Protein AF-A0A951GYQ5-F1 (afdb_monomer_lite)

Foldseek 3Di:
DDDDPDDPPPPPDPPDPDVVVVCVVPPQVVLVVWQWKDFPPDDIDTDPDDFDFAAEEEEEDDDDPVLQVQQVVLQVLAPDHHPYYFDDDPLVSLVPDPGQKYKYAYRNKHFDNCQSRSVRSNCVVQVLAQKEAEWAFAQDPVRDTDRTDQADWQDLVPLLWWPPRDRIIIGRSVQLSVQVVVAPPDQVSSSSSQDSRCDNRNRNYMYGRHHGMYHGPPDDDGDTDDQVSSVVRCCVRANPWHWDDDPNTIDIRHDDPDQDQEEAEDEDDDDVVVVVVVVCCVVVVDPRPNYHYHYD

Radius of gyration: 24.12 Å; chains: 1; bounding box: 66×68×60 Å

Structure (mmCIF, N/CA/C/O backbone):
data_AF-A0A951GYQ5-F1
#
_entry.id   AF-A0A951GYQ5-F1
#
loop_
_atom_site.group_PDB
_atom_site.id
_atom_site.type_symbol
_atom_site.label_atom_id
_atom_site.label_alt_id
_atom_site.label_comp_id
_atom_site.label_asym_id
_atom_site.label_entity_id
_atom_site.label_seq_id
_atom_site.pdbx_PDB_ins_code
_atom_site.Cartn_x
_atom_site.Cartn_y
_atom_site.Cartn_z
_atom_site.occupancy
_atom_site.B_iso_or_equiv
_atom_site.auth_seq_id
_atom_site.auth_comp_id
_atom_site.auth_asym_id
_atom_site.auth_atom_id
_atom_site.pdbx_PDB_model_num
ATOM 1 N N . MET A 1 1 ? -43.186 -50.748 -27.816 1.00 41.16 1 MET A N 1
ATOM 2 C CA . MET A 1 1 ? -41.970 -50.295 -28.537 1.00 41.16 1 MET A CA 1
ATOM 3 C C . MET A 1 1 ? -42.104 -48.812 -28.860 1.00 41.16 1 MET A C 1
ATOM 5 O O . MET A 1 1 ? -43.228 -48.343 -28.905 1.00 41.16 1 MET A O 1
ATOM 9 N N . ALA A 1 2 ? -40.971 -48.135 -29.090 1.00 33.78 2 ALA A N 1
ATOM 10 C CA . ALA A 1 2 ? -40.765 -46.697 -29.341 1.00 33.78 2 ALA A CA 1
ATOM 11 C C . ALA A 1 2 ? -40.603 -45.799 -28.090 1.00 33.78 2 ALA A C 1
ATOM 13 O O . ALA A 1 2 ? -41.532 -45.151 -27.621 1.00 33.78 2 ALA A O 1
ATOM 14 N N . ARG A 1 3 ? -39.363 -45.737 -27.573 1.00 32.59 3 ARG A N 1
ATOM 15 C CA . ARG A 1 3 ? -38.875 -44.634 -26.728 1.00 32.59 3 ARG A CA 1
ATOM 16 C C . ARG A 1 3 ? -38.429 -43.493 -27.649 1.00 32.59 3 ARG A C 1
ATOM 18 O O . ARG A 1 3 ? -37.479 -43.673 -28.408 1.00 32.59 3 ARG A O 1
ATOM 25 N N . LEU A 1 4 ? -39.076 -42.334 -27.564 1.00 34.12 4 LEU A N 1
ATOM 26 C CA . LEU A 1 4 ? -38.613 -41.101 -28.203 1.00 34.12 4 LEU A CA 1
ATOM 27 C C . LEU A 1 4 ? -37.437 -40.533 -27.395 1.00 34.12 4 LEU A C 1
ATOM 29 O O . LEU A 1 4 ? -37.600 -40.087 -26.260 1.00 34.12 4 LEU A O 1
ATOM 33 N N . ARG A 1 5 ? -36.232 -40.586 -27.973 1.00 38.34 5 ARG A N 1
ATOM 34 C CA . ARG A 1 5 ? -35.054 -39.856 -27.489 1.00 38.34 5 ARG A CA 1
ATOM 35 C C . ARG A 1 5 ? -35.219 -38.384 -27.870 1.00 38.34 5 ARG A C 1
ATOM 37 O O . ARG A 1 5 ? -34.931 -38.007 -29.000 1.00 38.34 5 ARG A O 1
ATOM 44 N N . GLY A 1 6 ? -35.684 -37.564 -26.933 1.00 34.47 6 GLY A N 1
ATOM 45 C CA . GLY A 1 6 ? -35.602 -36.109 -27.044 1.00 34.47 6 GLY A CA 1
ATOM 46 C C . GLY A 1 6 ? -34.158 -35.664 -26.832 1.00 34.47 6 GLY A C 1
ATOM 47 O O . GLY A 1 6 ? -33.688 -35.604 -25.699 1.00 34.47 6 GLY A O 1
ATOM 48 N N . GLY A 1 7 ? -33.442 -35.402 -27.925 1.00 36.75 7 GLY A N 1
ATOM 49 C CA . GLY A 1 7 ? -32.149 -34.732 -27.892 1.00 36.75 7 GLY A CA 1
ATOM 50 C C . GLY A 1 7 ? -32.335 -33.298 -27.412 1.00 36.75 7 GLY A C 1
ATOM 51 O O . GLY A 1 7 ? -32.839 -32.454 -28.147 1.00 36.75 7 GLY A O 1
ATOM 52 N N . ALA A 1 8 ? -31.934 -33.018 -26.174 1.00 40.00 8 ALA A N 1
ATOM 53 C CA . ALA A 1 8 ? -31.765 -31.653 -25.711 1.00 40.00 8 ALA A CA 1
ATOM 54 C C . ALA A 1 8 ? -30.515 -31.079 -26.391 1.00 40.00 8 ALA A C 1
ATOM 56 O O . ALA A 1 8 ? -29.398 -31.215 -25.892 1.00 40.00 8 ALA A O 1
ATOM 57 N N . HIS A 1 9 ? -30.705 -30.449 -27.551 1.00 40.00 9 HIS A N 1
ATOM 58 C CA . HIS A 1 9 ? -29.761 -29.463 -28.053 1.00 40.00 9 HIS A CA 1
ATOM 59 C C . HIS A 1 9 ? -29.667 -28.356 -26.998 1.00 40.00 9 HIS A C 1
ATOM 61 O O . HIS A 1 9 ? -30.514 -27.467 -26.934 1.00 40.00 9 HIS A O 1
ATOM 67 N N . ARG A 1 10 ? -28.645 -28.423 -26.135 1.00 42.16 10 ARG A N 1
ATOM 68 C CA . ARG A 1 10 ? -28.164 -27.239 -25.423 1.00 42.16 10 ARG A CA 1
ATOM 69 C C . ARG A 1 10 ? -27.687 -26.279 -26.502 1.00 42.16 10 ARG A C 1
ATOM 71 O O . ARG A 1 10 ? -26.584 -26.431 -27.017 1.00 42.16 10 ARG A O 1
ATOM 78 N N . ALA A 1 11 ? -28.551 -25.341 -26.874 1.00 43.03 11 ALA A N 1
ATOM 79 C CA . ALA A 1 11 ? -28.129 -24.138 -27.556 1.00 43.03 11 ALA A CA 1
ATOM 80 C C . ALA A 1 11 ? -26.991 -23.543 -26.720 1.00 43.03 11 ALA A C 1
ATOM 82 O O . ALA A 1 11 ? -27.171 -23.253 -25.536 1.00 43.03 11 ALA A O 1
ATOM 83 N N . SER A 1 12 ? -25.803 -23.472 -27.314 1.00 46.03 12 SER A N 1
ATOM 84 C CA . SER A 1 12 ? -24.660 -22.754 -26.773 1.00 46.03 12 SER A CA 1
ATOM 85 C C . SER A 1 12 ? -25.125 -21.341 -26.442 1.00 46.03 12 SER A C 1
ATOM 87 O O . SER A 1 12 ? -25.430 -20.561 -27.347 1.00 46.03 12 SER A O 1
ATOM 89 N N . GLN A 1 13 ? -25.245 -21.032 -25.148 1.00 49.75 13 GLN A N 1
ATOM 90 C CA . GLN A 1 13 ? -25.328 -19.645 -24.713 1.00 49.75 13 GLN A CA 1
ATOM 91 C C . GLN A 1 13 ? -24.111 -18.927 -25.309 1.00 49.75 13 GLN A C 1
ATOM 93 O O . GLN A 1 13 ? -23.016 -19.487 -25.232 1.00 49.75 13 GLN A O 1
ATOM 98 N N . PRO A 1 14 ? -24.276 -17.753 -25.942 1.00 50.53 14 PRO A N 1
ATOM 99 C CA . PRO A 1 14 ? -23.130 -16.977 -26.393 1.00 50.53 14 PRO A CA 1
ATOM 100 C C . PRO A 1 14 ? -22.205 -16.764 -25.194 1.00 50.53 14 PRO A C 1
ATOM 102 O O . PRO A 1 14 ? -22.696 -16.405 -24.120 1.00 50.53 14 PRO A O 1
ATOM 105 N N . ASP A 1 15 ? -20.912 -17.056 -25.375 1.00 57.88 15 ASP A N 1
ATOM 106 C CA . ASP A 1 15 ? -19.892 -16.985 -24.328 1.00 57.88 15 ASP A CA 1
ATOM 107 C C . ASP A 1 15 ? -20.071 -15.694 -23.531 1.00 57.88 15 ASP A C 1
ATOM 109 O O . ASP A 1 15 ? -19.924 -14.586 -24.057 1.00 57.88 15 ASP A O 1
ATOM 113 N N . ALA A 1 16 ? -20.470 -15.832 -22.266 1.00 66.06 16 ALA A N 1
ATOM 114 C CA . ALA A 1 16 ? -20.612 -14.691 -21.385 1.00 66.06 16 ALA A CA 1
ATOM 115 C C . ALA A 1 16 ? -19.240 -14.016 -21.301 1.00 66.06 16 ALA A C 1
ATOM 117 O O . ALA A 1 16 ? -18.273 -14.632 -20.853 1.00 66.06 16 ALA A O 1
ATOM 118 N N . VAL A 1 17 ? -19.152 -12.772 -21.782 1.00 76.56 17 VAL A N 1
ATOM 119 C CA . VAL A 1 17 ? -17.904 -12.008 -21.760 1.00 76.56 17 VAL A CA 1
ATOM 120 C C . VAL A 1 17 ? -17.405 -11.965 -20.320 1.00 76.56 17 VAL A C 1
ATOM 122 O O . VAL A 1 17 ? -18.120 -11.513 -19.425 1.00 76.56 17 VAL A O 1
ATOM 125 N N . ASP A 1 18 ? -16.184 -12.452 -20.114 1.00 86.19 18 ASP A N 1
ATOM 126 C CA . ASP A 1 18 ? -15.532 -12.483 -18.812 1.00 86.19 18 ASP A CA 1
ATOM 127 C C . ASP A 1 18 ? -15.550 -11.074 -18.172 1.00 86.19 18 ASP A C 1
ATOM 129 O O . ASP A 1 18 ? -15.027 -10.124 -18.769 1.00 86.19 18 ASP A O 1
ATOM 133 N N . PRO A 1 19 ? -16.147 -10.900 -16.973 1.00 88.44 19 PRO A N 1
ATOM 134 C CA . PRO A 1 19 ? -16.238 -9.600 -16.308 1.00 88.44 19 PRO A CA 1
ATOM 135 C C . PRO A 1 19 ? -14.882 -8.920 -16.119 1.00 88.44 19 PRO A C 1
ATOM 137 O O . PRO A 1 19 ? -14.795 -7.690 -16.145 1.00 88.44 19 PRO A O 1
ATOM 140 N N . TRP A 1 20 ? -13.819 -9.708 -15.950 1.00 92.12 20 TRP A N 1
ATOM 141 C CA . TRP A 1 20 ? -12.470 -9.185 -15.801 1.00 92.12 20 TRP A CA 1
ATOM 142 C C . TRP A 1 20 ? -11.960 -8.548 -17.100 1.00 92.12 20 TRP A C 1
ATOM 144 O O . TRP A 1 20 ? -11.500 -7.406 -17.097 1.00 92.12 20 TRP A O 1
ATOM 154 N N . SER A 1 21 ? -12.167 -9.211 -18.233 1.00 90.50 21 SER A N 1
ATOM 155 C CA . SER A 1 21 ? -11.902 -8.653 -19.562 1.00 90.50 21 SER A CA 1
ATOM 156 C C . SER A 1 21 ? -12.704 -7.368 -19.836 1.00 90.50 21 SER A C 1
ATOM 158 O O . SER A 1 21 ? -12.180 -6.424 -20.430 1.00 90.50 21 SER A O 1
ATOM 160 N N . VAL A 1 22 ? -13.953 -7.277 -19.353 1.00 91.94 22 VAL A N 1
ATOM 161 C CA . VAL A 1 22 ? -14.751 -6.036 -19.432 1.00 91.94 22 VAL A CA 1
ATOM 162 C C . VAL A 1 22 ? -14.129 -4.913 -18.597 1.00 91.94 22 VAL A C 1
ATOM 164 O O . VAL A 1 22 ? -14.032 -3.784 -19.085 1.00 91.94 22 VAL A O 1
ATOM 167 N N . TYR A 1 23 ? -13.692 -5.207 -17.367 1.00 93.25 23 TYR A N 1
ATOM 168 C CA . TYR A 1 23 ? -13.014 -4.234 -16.506 1.00 93.25 23 TYR A CA 1
ATOM 169 C C . TYR A 1 23 ? -11.753 -3.683 -17.182 1.00 93.25 23 TYR A C 1
ATOM 171 O O . TYR A 1 23 ? -11.597 -2.464 -17.273 1.00 93.25 23 TYR A O 1
ATOM 179 N N . LEU A 1 24 ? -10.899 -4.565 -17.709 1.00 93.00 24 LEU A N 1
ATOM 180 C CA . LEU A 1 24 ? -9.662 -4.186 -18.398 1.00 93.00 24 LEU A CA 1
ATOM 181 C C . LEU A 1 24 ? -9.929 -3.288 -19.612 1.00 93.00 24 LEU A C 1
ATOM 183 O O . LEU A 1 24 ? -9.227 -2.307 -19.830 1.00 93.00 24 LEU A O 1
ATOM 187 N N . ALA A 1 25 ? -10.966 -3.594 -20.396 1.00 93.00 25 ALA A N 1
ATOM 188 C CA . ALA A 1 25 ? -11.264 -2.849 -21.615 1.00 93.00 25 ALA A CA 1
ATOM 189 C C . ALA A 1 25 ? -11.973 -1.507 -21.362 1.00 93.00 25 ALA A C 1
ATOM 191 O O . ALA A 1 25 ? -11.781 -0.561 -22.124 1.00 93.00 25 ALA A O 1
ATOM 192 N N . ARG A 1 26 ? -12.835 -1.418 -20.339 1.00 93.06 26 ARG A N 1
ATOM 193 C CA . ARG A 1 26 ? -13.738 -0.264 -20.149 1.00 93.06 26 ARG A CA 1
ATOM 194 C C . ARG A 1 26 ? -13.462 0.542 -18.890 1.00 93.06 26 ARG A C 1
ATOM 196 O O . ARG A 1 26 ? -13.592 1.763 -18.909 1.00 93.06 26 ARG A O 1
ATOM 203 N N . THR A 1 27 ? -13.133 -0.123 -17.790 1.00 93.44 27 THR A N 1
ATOM 204 C CA . THR A 1 27 ? -13.048 0.510 -16.471 1.00 93.44 27 THR A CA 1
ATOM 205 C C . THR A 1 27 ? -11.638 0.991 -16.174 1.00 93.44 27 THR A C 1
ATOM 207 O O . THR A 1 27 ? -11.460 2.143 -15.785 1.00 93.44 27 THR A O 1
ATOM 210 N N . GLU A 1 28 ? -10.632 0.145 -16.388 1.00 94.12 28 GLU A N 1
ATOM 211 C CA . GLU A 1 28 ? -9.242 0.475 -16.073 1.00 94.12 28 GLU A CA 1
ATOM 212 C C . GLU A 1 28 ? -8.732 1.719 -16.825 1.00 94.12 28 GLU A C 1
ATOM 214 O O . GLU A 1 28 ? -8.211 2.614 -16.153 1.00 94.12 28 GLU A O 1
ATOM 219 N N . PRO A 1 29 ? -8.950 1.888 -18.149 1.00 93.06 29 PRO A N 1
ATOM 220 C CA . PRO A 1 29 ? -8.495 3.086 -18.857 1.00 93.06 29 PRO A CA 1
ATOM 221 C C . PRO A 1 29 ? -9.148 4.368 -18.323 1.00 93.06 29 PRO A C 1
ATOM 223 O O . PRO A 1 29 ? -8.486 5.393 -18.169 1.00 93.06 29 PRO A O 1
ATOM 226 N N . ALA A 1 30 ? -10.440 4.309 -17.978 1.00 92.19 30 ALA A N 1
ATOM 227 C CA . ALA A 1 30 ? -11.174 5.446 -17.425 1.00 92.19 30 ALA A CA 1
ATOM 228 C C . ALA A 1 30 ? -10.702 5.808 -16.005 1.00 92.19 30 ALA A C 1
ATOM 230 O O . ALA A 1 30 ? -10.582 6.988 -15.659 1.00 92.19 30 ALA A O 1
ATOM 231 N N . LEU A 1 31 ? -10.396 4.806 -15.173 1.00 91.19 31 LEU A N 1
ATOM 232 C CA . LEU A 1 31 ? -9.798 5.024 -13.855 1.00 91.19 31 LEU A CA 1
ATOM 233 C C . LEU A 1 31 ? -8.405 5.641 -13.983 1.00 91.19 31 LEU A C 1
ATOM 235 O O . LEU A 1 31 ? -8.120 6.635 -13.308 1.00 91.19 31 LEU A O 1
ATOM 239 N N . ALA A 1 32 ? -7.592 5.095 -14.889 1.00 91.38 32 ALA A N 1
ATOM 240 C CA . ALA A 1 32 ? -6.224 5.508 -15.154 1.00 91.38 32 ALA A CA 1
ATOM 241 C C . ALA A 1 32 ? -6.112 6.852 -15.883 1.00 91.38 32 ALA A C 1
ATOM 243 O O . ALA A 1 32 ? -4.999 7.352 -15.997 1.00 91.38 32 ALA A O 1
ATOM 244 N N . ALA A 1 33 ? -7.211 7.460 -16.346 1.00 91.81 33 ALA A N 1
ATOM 245 C CA . ALA A 1 33 ? -7.198 8.762 -17.020 1.00 91.81 33 ALA A CA 1
ATOM 246 C C . ALA A 1 33 ? -6.769 9.920 -16.099 1.00 91.81 33 ALA A C 1
ATOM 248 O O . ALA A 1 33 ? -6.193 10.901 -16.565 1.00 91.81 33 ALA A O 1
ATOM 249 N N . HIS A 1 34 ? -7.000 9.794 -14.789 1.00 93.44 34 HIS A N 1
ATOM 250 C CA . HIS A 1 34 ? -6.703 10.835 -13.805 1.00 93.44 34 HIS A CA 1
ATOM 251 C C . HIS A 1 34 ? -5.807 10.290 -12.695 1.00 93.44 34 HIS A C 1
ATOM 253 O O . HIS A 1 34 ? -5.954 9.141 -12.276 1.00 93.44 34 HIS A O 1
ATOM 259 N N . ALA A 1 35 ? -4.900 11.126 -12.184 1.00 95.06 35 ALA A N 1
ATOM 260 C CA . ALA A 1 35 ? -4.140 10.794 -10.985 1.00 95.06 35 ALA A CA 1
ATOM 261 C C . ALA A 1 35 ? -5.083 10.746 -9.774 1.00 95.06 35 ALA A C 1
ATOM 263 O O . ALA A 1 35 ? -5.945 11.616 -9.619 1.00 95.06 35 ALA A O 1
ATOM 264 N N . ARG A 1 36 ? -4.926 9.728 -8.925 1.00 95.19 36 ARG A N 1
ATOM 265 C CA . ARG A 1 36 ? -5.792 9.492 -7.766 1.00 95.19 36 ARG A CA 1
ATOM 266 C C . ARG A 1 36 ? -4.967 9.103 -6.555 1.00 95.19 36 ARG A C 1
ATOM 268 O O . ARG A 1 36 ? -4.034 8.314 -6.686 1.00 95.19 36 ARG A O 1
ATOM 275 N N . VAL A 1 37 ? -5.333 9.622 -5.387 1.00 97.00 37 VAL A N 1
ATOM 276 C CA . VAL A 1 37 ? -4.689 9.269 -4.118 1.00 97.00 37 VAL A CA 1
ATOM 277 C C . VAL A 1 37 ? -5.720 9.152 -3.008 1.00 97.00 37 VAL A C 1
ATOM 279 O O . VAL A 1 37 ? -6.530 10.053 -2.794 1.00 97.00 37 VAL A O 1
ATOM 282 N N . HIS A 1 38 ? -5.658 8.046 -2.274 1.00 96.88 38 HIS A N 1
ATOM 283 C CA . HIS A 1 38 ? -6.437 7.793 -1.068 1.00 96.88 38 HIS A CA 1
ATOM 284 C C . HIS A 1 38 ? -5.551 7.933 0.174 1.00 96.88 38 HIS A C 1
ATOM 286 O O . HIS A 1 38 ? -4.401 7.486 0.192 1.00 96.88 38 HIS A O 1
ATOM 292 N N . ARG A 1 39 ? -6.108 8.542 1.225 1.00 96.25 39 ARG A N 1
ATOM 293 C CA . ARG A 1 39 ? -5.493 8.720 2.548 1.00 96.25 39 ARG A CA 1
ATOM 294 C C . ARG A 1 39 ? -6.507 8.330 3.621 1.00 96.25 39 ARG A C 1
ATOM 296 O O . ARG A 1 39 ? -7.708 8.497 3.410 1.00 96.25 39 ARG A O 1
ATOM 303 N N . PHE A 1 40 ? -6.035 7.818 4.757 1.00 94.19 40 PHE A N 1
ATOM 304 C CA . PHE A 1 40 ? -6.924 7.408 5.846 1.00 94.19 40 PHE A CA 1
ATOM 305 C C . PHE A 1 40 ? -7.745 8.601 6.343 1.00 94.19 40 PHE A C 1
ATOM 307 O O . PHE A 1 40 ? -7.190 9.678 6.559 1.00 94.19 40 PHE A O 1
ATOM 314 N N . ALA A 1 41 ? -9.055 8.399 6.506 1.00 92.00 41 ALA A N 1
ATOM 315 C CA . ALA A 1 41 ? -9.999 9.405 6.997 1.00 92.00 41 ALA A CA 1
ATOM 316 C C . ALA A 1 41 ? -9.952 10.753 6.241 1.00 92.00 41 ALA A C 1
ATOM 318 O O . ALA A 1 41 ? -10.196 11.812 6.820 1.00 92.00 41 ALA A O 1
ATOM 319 N N . ARG A 1 42 ? -9.631 10.735 4.940 1.00 93.94 42 ARG A N 1
ATOM 320 C CA . ARG A 1 42 ? -9.639 11.924 4.076 1.00 93.94 42 ARG A CA 1
ATOM 321 C C . ARG A 1 42 ? -10.406 11.658 2.790 1.00 93.94 42 ARG A C 1
ATOM 323 O O . ARG A 1 42 ? -10.460 10.528 2.309 1.00 93.94 42 ARG A O 1
ATOM 330 N N . VAL A 1 43 ? -10.966 12.721 2.218 1.00 94.44 43 VAL A N 1
ATOM 331 C CA . VAL A 1 43 ? -11.628 12.665 0.911 1.00 94.44 43 VAL A CA 1
ATOM 332 C C . VAL A 1 43 ? -10.606 12.238 -0.155 1.00 94.44 43 VAL A C 1
ATOM 334 O O . VAL A 1 43 ? -9.515 12.816 -0.198 1.00 94.44 43 VAL A O 1
ATOM 337 N N . PRO A 1 44 ? -10.926 11.245 -1.007 1.00 94.88 44 PRO A N 1
ATOM 338 C CA . PRO A 1 44 ? -10.091 10.876 -2.143 1.00 94.88 44 PRO A CA 1
ATOM 339 C C . PRO A 1 44 ? -9.743 12.073 -3.029 1.00 94.88 44 PRO A C 1
ATOM 341 O O . PRO A 1 44 ? -10.619 12.839 -3.429 1.00 94.88 44 PRO A O 1
ATOM 344 N N . ILE A 1 45 ? -8.465 12.204 -3.381 1.00 95.44 45 ILE A N 1
ATOM 345 C CA . ILE A 1 45 ? -8.002 13.221 -4.326 1.00 95.44 45 ILE A CA 1
ATOM 346 C C . ILE A 1 45 ? -8.082 12.624 -5.729 1.00 95.44 45 ILE A C 1
ATOM 348 O O . ILE A 1 45 ? -7.498 11.570 -5.979 1.00 95.44 45 ILE A O 1
ATOM 352 N N . ILE A 1 46 ? -8.774 13.306 -6.643 1.00 95.25 46 ILE A N 1
ATOM 353 C CA . ILE A 1 46 ? -8.803 13.001 -8.079 1.00 95.25 46 ILE A CA 1
ATOM 354 C C . ILE A 1 46 ? -8.351 14.266 -8.806 1.00 95.25 46 ILE A C 1
ATOM 356 O O . ILE A 1 46 ? -9.020 15.295 -8.734 1.00 95.25 46 ILE A O 1
ATOM 360 N N . ALA A 1 47 ? -7.198 14.218 -9.468 1.00 92.06 47 ALA A N 1
ATOM 361 C CA . ALA A 1 47 ? -6.654 15.385 -10.149 1.00 92.06 47 ALA A CA 1
ATOM 362 C C . ALA A 1 47 ? -7.471 15.722 -11.405 1.00 92.06 47 ALA A C 1
ATOM 364 O O . ALA A 1 47 ? -7.693 14.857 -12.247 1.00 92.06 47 ALA A O 1
ATOM 365 N N . ALA A 1 48 ? -7.859 16.990 -11.561 1.00 80.38 48 ALA A N 1
ATOM 366 C CA . ALA A 1 48 ? -8.654 17.474 -12.695 1.00 80.38 48 ALA A CA 1
ATOM 367 C C . ALA A 1 48 ? -7.840 17.716 -13.991 1.00 80.38 48 ALA A C 1
ATOM 369 O O . ALA A 1 48 ? -8.378 18.219 -14.971 1.00 80.38 48 ALA A O 1
ATOM 370 N N . GLY A 1 49 ? -6.543 17.385 -14.011 1.00 74.19 49 GLY A N 1
ATOM 371 C CA . GLY A 1 49 ? -5.654 17.622 -15.151 1.00 74.19 49 GLY A CA 1
ATOM 372 C C . GLY A 1 49 ? -4.266 17.007 -14.967 1.00 74.19 49 GLY A C 1
ATOM 373 O O . GLY A 1 49 ? -4.046 16.193 -14.064 1.00 74.19 49 GLY A O 1
ATOM 374 N N . SER A 1 50 ? -3.315 17.404 -15.820 1.00 78.25 50 SER A N 1
ATOM 375 C CA . SER A 1 50 ? -1.931 16.921 -15.750 1.00 78.25 50 SER A CA 1
ATOM 376 C C . SER A 1 50 ? -1.277 17.342 -14.431 1.00 78.25 50 SER A C 1
ATOM 378 O O . SER A 1 50 ? -0.965 18.513 -14.224 1.00 78.25 50 SER A O 1
ATOM 380 N N . SER A 1 51 ? -1.058 16.375 -13.539 1.00 83.56 51 SER A N 1
ATOM 381 C CA . SER A 1 51 ? -0.303 16.570 -12.299 1.00 83.56 51 SER A CA 1
ATOM 382 C C . SER A 1 51 ? 1.174 16.253 -12.542 1.00 83.56 51 SER A C 1
ATOM 384 O O . SER A 1 51 ? 1.468 15.278 -13.244 1.00 83.56 51 SER A O 1
ATOM 386 N N . PRO A 1 52 ? 2.119 17.022 -11.972 1.00 92.69 52 PRO A N 1
ATOM 387 C CA . PRO A 1 52 ? 3.534 16.708 -12.110 1.00 92.69 52 PRO A CA 1
ATOM 388 C C . PRO A 1 52 ? 3.841 15.356 -11.455 1.00 92.69 52 PRO A C 1
ATOM 390 O O . PRO A 1 52 ? 3.452 15.102 -10.317 1.00 92.69 52 PRO A O 1
ATOM 393 N N . ALA A 1 53 ? 4.557 14.493 -12.174 1.00 96.06 53 ALA A N 1
ATOM 394 C CA . ALA A 1 53 ? 5.059 13.234 -11.636 1.00 96.06 53 ALA A CA 1
ATOM 395 C C . ALA A 1 53 ? 6.471 13.438 -11.076 1.00 96.06 53 ALA A C 1
ATOM 397 O O . ALA A 1 53 ? 7.400 13.748 -11.832 1.00 96.06 53 ALA A O 1
ATOM 398 N N . LEU A 1 54 ? 6.647 13.264 -9.763 1.00 97.75 54 LEU A N 1
ATOM 399 C CA . LEU A 1 54 ? 7.978 13.307 -9.160 1.00 97.75 54 LEU A CA 1
ATOM 400 C C . LEU A 1 54 ? 8.840 12.134 -9.667 1.00 97.75 54 LEU A C 1
ATOM 402 O O . LEU A 1 54 ? 8.312 11.038 -9.862 1.00 97.75 54 LEU A O 1
ATOM 406 N N . PRO A 1 55 ? 10.157 12.327 -9.877 1.00 98.00 55 PRO A N 1
ATOM 407 C CA . PRO A 1 55 ? 11.058 11.238 -10.247 1.00 98.00 55 PRO A CA 1
ATOM 408 C C . PRO A 1 55 ? 11.125 10.165 -9.151 1.00 98.00 55 PRO A C 1
ATOM 410 O O . PRO A 1 55 ? 11.254 10.490 -7.967 1.00 98.00 55 PRO A O 1
ATOM 413 N N . ILE A 1 56 ? 11.073 8.897 -9.561 1.00 98.62 56 ILE A N 1
ATOM 414 C CA . ILE A 1 56 ? 11.150 7.723 -8.686 1.00 98.62 56 ILE A CA 1
ATOM 415 C C . ILE A 1 56 ? 12.345 6.877 -9.123 1.00 98.62 56 ILE A C 1
ATOM 417 O O . ILE A 1 56 ? 12.410 6.466 -10.282 1.00 98.62 56 ILE A O 1
ATOM 421 N N . ALA A 1 57 ? 13.285 6.625 -8.211 1.00 98.69 57 ALA A N 1
ATOM 422 C CA . ALA A 1 57 ? 14.298 5.592 -8.416 1.00 98.69 57 ALA A CA 1
ATOM 423 C C . ALA A 1 57 ? 13.682 4.210 -8.182 1.00 98.69 57 ALA A C 1
ATOM 425 O O . ALA A 1 57 ? 12.710 4.078 -7.442 1.00 98.69 57 ALA A O 1
ATOM 426 N N . VAL A 1 58 ? 14.233 3.175 -8.800 1.00 98.62 58 VAL A N 1
ATOM 427 C CA . VAL A 1 58 ? 13.725 1.807 -8.695 1.00 98.62 58 VAL A CA 1
ATOM 428 C C . VAL A 1 58 ? 14.815 0.917 -8.119 1.00 98.62 58 VAL A C 1
ATOM 430 O O . VAL A 1 58 ? 15.908 0.836 -8.669 1.00 98.62 58 VAL A O 1
ATOM 433 N N . TRP A 1 59 ? 14.491 0.233 -7.027 1.00 98.31 59 TRP A N 1
ATOM 434 C CA . TRP A 1 59 ? 15.289 -0.844 -6.458 1.00 98.31 59 TRP A CA 1
ATOM 435 C C . TRP A 1 59 ? 14.545 -2.164 -6.660 1.00 98.31 59 TRP A C 1
ATOM 437 O O . TRP A 1 59 ? 13.349 -2.259 -6.370 1.00 98.31 59 TRP A O 1
ATOM 447 N N . ILE A 1 60 ? 15.244 -3.174 -7.173 1.00 96.38 60 ILE A N 1
ATOM 448 C CA . ILE A 1 60 ? 14.682 -4.499 -7.448 1.00 96.38 60 ILE A CA 1
ATOM 449 C C . ILE A 1 60 ? 15.341 -5.482 -6.489 1.00 96.38 60 ILE A C 1
ATOM 451 O O . ILE A 1 60 ? 16.562 -5.601 -6.476 1.00 96.38 60 ILE A O 1
ATOM 455 N N . GLU A 1 61 ? 14.532 -6.184 -5.701 1.00 92.38 61 GLU A N 1
ATOM 456 C CA . GLU A 1 61 ? 15.020 -7.212 -4.788 1.00 92.38 61 GLU A CA 1
ATOM 457 C C . GLU A 1 61 ? 15.715 -8.322 -5.568 1.00 92.38 61 GLU A C 1
ATOM 459 O O . GLU A 1 61 ? 15.124 -8.959 -6.453 1.00 92.38 61 GLU A O 1
ATOM 464 N N . ASP A 1 62 ? 16.972 -8.538 -5.198 1.00 84.75 62 ASP A N 1
ATOM 465 C CA . ASP A 1 62 ? 17.814 -9.573 -5.761 1.00 84.75 62 ASP A CA 1
ATOM 466 C C . ASP A 1 62 ? 17.288 -10.944 -5.327 1.00 84.75 62 ASP A C 1
ATOM 468 O O . ASP A 1 62 ? 17.278 -11.293 -4.147 1.00 84.75 62 ASP A O 1
ATOM 472 N N . THR A 1 63 ? 16.740 -11.673 -6.292 1.00 77.62 63 THR A N 1
ATOM 473 C CA . THR A 1 63 ? 16.049 -12.949 -6.081 1.00 77.62 63 THR A CA 1
ATOM 474 C C . THR A 1 63 ? 16.664 -14.002 -6.988 1.00 77.62 63 THR A C 1
ATOM 476 O O . THR A 1 63 ? 17.392 -14.870 -6.524 1.00 77.62 63 THR A O 1
ATOM 479 N N . ASP A 1 64 ? 16.399 -13.892 -8.288 1.00 87.19 64 ASP A N 1
ATOM 480 C CA . ASP A 1 64 ? 17.003 -14.689 -9.351 1.00 87.19 64 ASP A CA 1
ATOM 481 C C . ASP A 1 64 ? 17.299 -13.778 -10.562 1.00 87.19 64 ASP A C 1
ATOM 483 O O . ASP A 1 64 ? 16.463 -12.922 -10.891 1.00 87.19 64 ASP A O 1
ATOM 487 N N . PRO A 1 65 ? 18.439 -13.942 -11.265 1.00 90.12 65 PRO A N 1
ATOM 488 C CA . PRO A 1 65 ? 18.801 -13.087 -12.396 1.00 90.12 65 PRO A CA 1
ATOM 489 C C . PRO A 1 65 ? 17.752 -13.028 -13.514 1.00 90.12 65 PRO A C 1
ATOM 491 O O . PRO A 1 65 ? 17.545 -11.963 -14.099 1.00 90.12 65 PRO A O 1
ATOM 494 N N . SER A 1 66 ? 17.055 -14.132 -13.806 1.00 90.12 66 SER A N 1
ATOM 495 C CA . SER A 1 66 ? 16.015 -14.151 -14.841 1.00 90.12 66 SER A CA 1
ATOM 496 C C . SER A 1 66 ? 14.778 -13.363 -14.406 1.00 90.12 66 SER A C 1
ATOM 498 O O . SER A 1 66 ? 14.207 -12.607 -15.196 1.00 90.12 66 SER A O 1
ATOM 500 N N . ALA A 1 67 ? 14.399 -13.466 -13.129 1.00 90.69 67 ALA A N 1
ATOM 501 C CA . ALA A 1 67 ? 13.294 -12.713 -12.553 1.00 90.69 67 ALA A CA 1
ATOM 502 C C . ALA A 1 67 ? 13.592 -11.204 -12.557 1.00 90.69 67 ALA A C 1
ATOM 504 O O . ALA A 1 67 ? 12.766 -10.407 -13.007 1.00 90.69 67 ALA A O 1
ATOM 505 N N . VAL A 1 68 ? 14.800 -10.811 -12.144 1.00 92.56 68 VAL A N 1
ATOM 506 C CA . VAL A 1 68 ? 15.261 -9.415 -12.193 1.00 92.56 68 VAL A CA 1
ATOM 507 C C . VAL A 1 68 ? 15.283 -8.891 -13.633 1.00 92.56 68 VAL A C 1
ATOM 509 O O . VAL A 1 68 ? 14.815 -7.778 -13.883 1.00 92.56 68 VAL A O 1
ATOM 512 N N . ALA A 1 69 ? 15.763 -9.683 -14.597 1.00 92.12 69 ALA A N 1
ATOM 513 C CA . ALA A 1 69 ? 15.779 -9.300 -16.008 1.00 92.12 69 ALA A CA 1
ATOM 514 C C . ALA A 1 69 ? 14.366 -9.049 -16.561 1.00 92.12 69 ALA A C 1
ATOM 516 O O . ALA A 1 69 ? 14.156 -8.054 -17.256 1.00 92.12 69 ALA A O 1
ATOM 517 N N . ARG A 1 70 ? 13.378 -9.884 -16.199 1.00 89.62 70 ARG A N 1
ATOM 518 C CA . ARG A 1 70 ? 11.964 -9.659 -16.561 1.00 89.62 70 ARG A CA 1
ATOM 519 C C . ARG A 1 70 ? 11.451 -8.319 -16.032 1.00 89.62 70 ARG A C 1
ATOM 521 O O . ARG A 1 70 ? 10.874 -7.546 -16.796 1.00 89.62 70 ARG A O 1
ATOM 528 N N . THR A 1 71 ? 11.701 -8.016 -14.758 1.00 94.06 71 THR A N 1
ATOM 529 C CA . THR A 1 71 ? 11.307 -6.730 -14.159 1.00 94.06 71 THR A CA 1
ATOM 530 C C . THR A 1 71 ? 11.993 -5.556 -14.859 1.00 94.06 71 THR A C 1
ATOM 532 O O . THR A 1 71 ? 11.329 -4.581 -15.201 1.00 94.06 71 THR A O 1
ATOM 535 N N . ARG A 1 72 ? 13.300 -5.646 -15.150 1.00 95.00 72 ARG A N 1
ATOM 536 C CA . ARG A 1 72 ? 14.034 -4.593 -15.879 1.00 95.00 72 ARG A CA 1
ATOM 537 C C . ARG A 1 72 ? 13.491 -4.378 -17.290 1.00 95.00 72 ARG A C 1
ATOM 539 O O . ARG A 1 72 ? 13.334 -3.233 -17.701 1.00 95.00 72 ARG A O 1
ATOM 546 N N . GLN A 1 73 ? 13.148 -5.450 -18.001 1.00 92.25 73 GLN A N 1
ATOM 547 C CA . GLN A 1 73 ? 12.558 -5.355 -19.335 1.00 92.25 73 GLN A CA 1
ATOM 548 C C . GLN A 1 73 ? 11.199 -4.644 -19.305 1.00 92.25 73 GLN A C 1
ATOM 550 O O . GLN A 1 73 ? 10.914 -3.827 -20.178 1.00 92.25 73 GLN A O 1
ATOM 555 N N . ALA A 1 74 ? 10.376 -4.896 -18.283 1.00 89.62 74 ALA A N 1
ATOM 556 C CA . ALA A 1 74 ? 9.096 -4.209 -18.114 1.00 89.62 74 ALA A CA 1
ATOM 557 C C . ALA A 1 74 ? 9.250 -2.690 -17.919 1.00 89.62 74 ALA A C 1
ATOM 559 O O . ALA A 1 74 ? 8.427 -1.915 -18.406 1.00 89.62 74 ALA A O 1
ATOM 560 N N . LEU A 1 75 ? 10.325 -2.246 -17.259 1.00 94.62 75 LEU A N 1
ATOM 561 C CA . LEU A 1 75 ? 10.591 -0.818 -17.048 1.00 94.62 75 LEU A CA 1
ATOM 562 C C . LEU A 1 75 ? 10.849 -0.062 -18.357 1.00 94.62 75 LEU A C 1
ATOM 564 O O . LEU A 1 75 ? 10.530 1.121 -18.437 1.00 94.62 75 LEU A O 1
ATOM 568 N N . VAL A 1 76 ? 11.358 -0.732 -19.396 1.00 92.06 76 VAL A N 1
ATOM 569 C CA . VAL A 1 76 ? 11.573 -0.127 -20.725 1.00 92.06 76 VAL A CA 1
ATOM 570 C C . VAL A 1 76 ? 10.249 0.303 -21.368 1.00 92.06 76 VAL A C 1
ATOM 572 O O . VAL A 1 76 ? 10.207 1.306 -22.072 1.00 92.06 76 VAL A O 1
ATOM 575 N N . GLY A 1 77 ? 9.158 -0.423 -21.100 1.00 88.31 77 GLY A N 1
ATOM 576 C CA . GLY A 1 77 ? 7.818 -0.117 -21.614 1.00 88.31 77 GLY A CA 1
ATOM 577 C C . GLY A 1 77 ? 7.022 0.884 -20.770 1.00 88.31 77 GLY A C 1
ATOM 578 O O . GLY A 1 77 ? 5.848 1.119 -21.056 1.00 88.31 77 GLY A O 1
ATOM 579 N N . SER A 1 78 ? 7.615 1.446 -19.713 1.00 93.00 78 SER A N 1
ATOM 580 C CA . SER A 1 78 ? 6.938 2.421 -18.853 1.00 93.00 78 SER A CA 1
ATOM 581 C C . SER A 1 78 ? 6.802 3.780 -19.545 1.00 93.00 78 SER A C 1
ATOM 583 O O . SER A 1 78 ? 7.712 4.229 -20.237 1.00 93.00 78 SER A O 1
ATOM 585 N N . THR A 1 79 ? 5.693 4.490 -19.311 1.00 94.00 79 THR A N 1
ATOM 586 C CA . THR A 1 79 ? 5.472 5.851 -19.842 1.00 94.00 79 THR A CA 1
ATOM 587 C C . THR A 1 79 ? 6.485 6.855 -19.306 1.00 94.00 79 THR A C 1
ATOM 589 O O . THR A 1 79 ? 6.730 7.898 -19.912 1.00 94.00 79 THR A O 1
ATOM 592 N N . ARG A 1 80 ? 7.099 6.531 -18.166 1.00 95.31 80 ARG A N 1
ATOM 593 C CA . ARG A 1 80 ? 8.186 7.282 -17.557 1.00 95.31 80 ARG A CA 1
ATOM 594 C C . ARG A 1 80 ? 9.303 6.321 -17.177 1.00 95.31 80 ARG A C 1
ATOM 596 O O . ARG A 1 80 ? 9.047 5.326 -16.506 1.00 95.31 80 ARG A O 1
ATOM 603 N N . ALA A 1 81 ? 10.531 6.646 -17.566 1.00 96.75 81 ALA A N 1
ATOM 604 C CA . ALA A 1 81 ? 11.709 5.908 -17.129 1.00 96.75 81 ALA A CA 1
ATOM 605 C C . ALA A 1 81 ? 11.942 6.086 -15.614 1.00 96.75 81 ALA A C 1
ATOM 607 O O . ALA A 1 81 ? 11.600 7.143 -15.061 1.00 96.75 81 ALA A O 1
ATOM 608 N N . PRO A 1 82 ? 12.545 5.093 -14.934 1.00 97.75 82 PRO A N 1
ATOM 609 C CA . PRO A 1 82 ? 13.036 5.288 -13.576 1.00 97.75 82 PRO A CA 1
ATOM 610 C C . PRO A 1 82 ? 14.062 6.425 -13.546 1.00 97.75 82 PRO A C 1
ATOM 612 O O . PRO A 1 82 ? 14.852 6.591 -14.473 1.00 97.75 82 PRO A O 1
ATOM 615 N N . ALA A 1 83 ? 14.060 7.204 -12.466 1.00 97.75 83 ALA A N 1
ATOM 616 C CA . ALA A 1 83 ? 15.050 8.260 -12.256 1.00 97.75 83 ALA A CA 1
ATOM 617 C C . ALA A 1 83 ? 16.469 7.689 -12.128 1.00 97.75 83 ALA A C 1
ATOM 619 O O . ALA A 1 83 ? 17.440 8.323 -12.525 1.00 97.75 83 ALA A O 1
ATOM 620 N N . GLU A 1 84 ? 16.560 6.495 -11.548 1.00 98.06 84 GLU A N 1
ATOM 621 C CA . GLU A 1 84 ? 17.780 5.736 -11.322 1.00 98.06 84 GLU A CA 1
ATOM 622 C C . GLU A 1 84 ? 17.387 4.268 -11.108 1.00 98.06 84 GLU A C 1
ATOM 624 O O . GLU A 1 84 ? 16.320 3.992 -10.549 1.00 98.06 84 GLU A O 1
ATOM 629 N N . LEU A 1 85 ? 18.229 3.335 -11.549 1.00 97.50 85 LEU A N 1
ATOM 630 C CA . LEU A 1 85 ? 18.133 1.924 -11.184 1.00 97.50 85 LEU A CA 1
ATOM 631 C C . LEU A 1 85 ? 19.174 1.649 -10.106 1.00 97.50 85 LEU A C 1
ATOM 633 O O . LEU A 1 85 ? 20.352 1.922 -10.315 1.00 97.50 85 LEU A O 1
ATOM 637 N N . LEU A 1 86 ? 18.723 1.152 -8.960 1.00 97.38 86 LEU A N 1
ATOM 638 C CA . LEU A 1 86 ? 19.561 0.939 -7.789 1.00 97.38 86 LEU A CA 1
ATOM 639 C C . LEU A 1 86 ? 19.922 -0.536 -7.655 1.00 97.38 86 LEU A C 1
ATOM 641 O O . LEU A 1 86 ? 19.052 -1.401 -7.766 1.00 97.38 86 LEU A O 1
ATOM 645 N N . ASP A 1 87 ? 21.188 -0.791 -7.343 1.00 93.25 87 ASP A N 1
ATOM 646 C CA . ASP A 1 87 ? 21.745 -2.129 -7.168 1.00 93.25 87 ASP A CA 1
ATOM 647 C C . ASP A 1 87 ? 22.254 -2.341 -5.733 1.00 93.25 87 ASP A C 1
ATOM 649 O O . ASP A 1 87 ? 22.480 -1.395 -4.973 1.00 93.25 87 ASP A O 1
ATOM 653 N N . GLY A 1 88 ? 22.459 -3.609 -5.374 1.00 94.06 88 GLY A N 1
ATOM 654 C CA . GLY A 1 88 ? 22.970 -4.015 -4.068 1.00 94.06 88 GLY A CA 1
ATOM 655 C C . GLY A 1 88 ? 21.919 -4.002 -2.947 1.00 94.06 88 GLY A C 1
ATOM 656 O O . GLY A 1 88 ? 20.723 -3.823 -3.195 1.00 94.06 88 GLY A O 1
ATOM 657 N N . PRO A 1 89 ? 22.348 -4.222 -1.691 1.00 95.06 89 PRO A N 1
ATOM 658 C CA . PRO A 1 89 ? 21.447 -4.281 -0.543 1.00 95.06 89 PRO A CA 1
ATOM 659 C C . PRO A 1 89 ? 20.677 -2.971 -0.345 1.00 95.06 89 PRO A C 1
ATOM 661 O O . PRO A 1 89 ? 21.257 -1.888 -0.446 1.00 95.06 89 PRO A O 1
ATOM 664 N N . LEU A 1 90 ? 19.392 -3.065 0.016 1.00 96.75 90 LEU A N 1
ATOM 665 C CA . LEU A 1 90 ? 18.497 -1.907 0.139 1.00 96.75 90 LEU A CA 1
ATOM 666 C C . LEU A 1 90 ? 19.072 -0.750 0.990 1.00 96.75 90 LEU A C 1
ATOM 668 O O . LEU A 1 90 ? 19.007 0.388 0.527 1.00 96.75 90 LEU A O 1
ATOM 672 N N . PRO A 1 91 ? 19.681 -0.968 2.176 1.00 97.12 91 PRO A N 1
ATOM 673 C CA . PRO A 1 91 ? 20.259 0.135 2.950 1.00 97.12 91 PRO A CA 1
ATOM 674 C C . PRO A 1 91 ? 21.370 0.893 2.207 1.00 97.12 91 PRO A C 1
ATOM 676 O O . PRO A 1 91 ? 21.424 2.121 2.267 1.00 97.12 91 PRO A O 1
ATOM 679 N N . ALA A 1 92 ? 22.231 0.177 1.477 1.00 97.06 92 ALA A N 1
ATOM 680 C CA . ALA A 1 92 ? 23.311 0.775 0.695 1.00 97.06 92 ALA A CA 1
ATOM 681 C C . ALA A 1 92 ? 22.765 1.512 -0.537 1.00 97.06 92 ALA A C 1
ATOM 683 O O . ALA A 1 92 ? 23.163 2.645 -0.800 1.00 97.06 92 ALA A O 1
ATOM 684 N N . ALA A 1 93 ? 21.793 0.910 -1.229 1.00 97.88 93 ALA A N 1
ATOM 685 C CA . ALA A 1 93 ? 21.087 1.517 -2.356 1.00 97.88 93 ALA A CA 1
ATOM 686 C C . ALA A 1 93 ? 20.374 2.827 -1.970 1.00 97.88 93 ALA A C 1
ATOM 688 O O . ALA A 1 93 ? 20.429 3.821 -2.693 1.00 97.88 93 ALA A O 1
ATOM 689 N N . LEU A 1 94 ? 19.725 2.864 -0.801 1.00 98.25 94 LEU A N 1
ATOM 690 C CA . LEU A 1 94 ? 19.098 4.085 -0.294 1.00 98.25 94 LEU A CA 1
ATOM 691 C C . LEU A 1 94 ? 20.123 5.153 0.106 1.00 98.25 94 LEU A C 1
ATOM 693 O O . LEU A 1 94 ? 19.810 6.337 0.032 1.00 98.25 94 LEU A O 1
ATOM 697 N N . ALA A 1 95 ? 21.323 4.764 0.539 1.00 97.62 95 ALA A N 1
ATOM 698 C CA . ALA A 1 95 ? 22.387 5.704 0.886 1.00 97.62 95 ALA A CA 1
ATOM 699 C C . ALA A 1 95 ? 23.093 6.293 -0.349 1.00 97.62 95 ALA A C 1
ATOM 701 O O . ALA A 1 95 ? 23.576 7.424 -0.285 1.00 97.62 95 ALA A O 1
ATOM 702 N N . SER A 1 96 ? 23.153 5.555 -1.463 1.00 97.44 96 SER A N 1
ATOM 703 C CA . SER A 1 96 ? 23.835 5.993 -2.688 1.00 97.44 96 SER A CA 1
ATOM 704 C C . SER A 1 96 ? 22.993 6.937 -3.553 1.00 97.44 96 SER A C 1
ATOM 706 O O . SER A 1 96 ? 23.547 7.823 -4.207 1.00 97.44 96 SER A O 1
ATOM 708 N N . THR A 1 97 ? 21.663 6.796 -3.544 1.00 98.19 97 THR A N 1
ATOM 709 C CA . THR A 1 97 ? 20.780 7.590 -4.410 1.00 98.19 97 THR A CA 1
ATOM 710 C C . THR A 1 97 ? 20.452 8.978 -3.858 1.00 98.19 97 THR A C 1
ATOM 712 O O . THR A 1 97 ? 20.188 9.184 -2.670 1.00 98.19 97 THR A O 1
ATOM 715 N N . ARG A 1 98 ? 20.353 9.961 -4.762 1.00 97.56 98 ARG A N 1
ATOM 716 C CA . ARG A 1 98 ? 19.805 11.295 -4.452 1.00 97.56 98 ARG A CA 1
ATOM 717 C C . ARG A 1 98 ? 18.301 11.399 -4.686 1.00 97.56 98 ARG A C 1
ATOM 719 O O . ARG A 1 98 ? 17.707 12.407 -4.288 1.00 97.56 98 ARG A O 1
ATOM 726 N N . ALA A 1 99 ? 17.672 10.387 -5.287 1.00 98.12 99 ALA A N 1
ATOM 727 C CA . ALA A 1 99 ? 16.231 10.367 -5.490 1.00 98.12 99 ALA A CA 1
ATOM 728 C C . ALA A 1 99 ? 15.496 10.476 -4.144 1.00 98.12 99 ALA A C 1
ATOM 730 O O . ALA A 1 99 ? 15.920 9.921 -3.130 1.00 98.12 99 ALA A O 1
ATOM 731 N N . ARG A 1 100 ? 14.398 11.239 -4.106 1.00 98.44 100 ARG A N 1
ATOM 732 C CA . ARG A 1 100 ? 13.600 11.415 -2.877 1.00 98.44 100 ARG A CA 1
ATOM 733 C C . ARG A 1 100 ? 12.636 10.258 -2.633 1.00 98.44 100 ARG A C 1
ATOM 735 O O . ARG A 1 100 ? 12.284 10.003 -1.485 1.00 98.44 100 ARG A O 1
ATOM 742 N N . HIS A 1 101 ? 12.234 9.578 -3.701 1.00 98.81 101 HIS A N 1
ATOM 743 C CA . HIS A 1 101 ? 11.294 8.467 -3.675 1.00 98.81 101 HIS A CA 1
ATOM 744 C C . HIS A 1 101 ? 11.915 7.262 -4.364 1.00 98.81 101 HIS A C 1
ATOM 746 O O . HIS A 1 101 ? 12.535 7.408 -5.422 1.00 98.81 101 HIS A O 1
ATOM 752 N N . VAL A 1 102 ? 11.727 6.090 -3.765 1.00 98.88 102 VAL A N 1
ATOM 753 C CA . VAL A 1 102 ? 12.251 4.827 -4.283 1.00 98.88 102 VAL A CA 1
ATOM 754 C C . VAL A 1 102 ? 11.121 3.808 -4.344 1.00 98.88 102 VAL A C 1
ATOM 756 O O . VAL A 1 102 ? 10.456 3.567 -3.340 1.00 98.88 102 VAL A O 1
ATOM 759 N N . ALA A 1 103 ? 10.889 3.230 -5.518 1.00 98.69 103 ALA A N 1
ATOM 760 C CA . ALA A 1 103 ? 10.032 2.070 -5.701 1.00 98.69 103 ALA A CA 1
ATOM 761 C C . ALA A 1 103 ? 10.810 0.806 -5.334 1.00 98.69 103 ALA A C 1
ATOM 763 O O . ALA A 1 103 ? 11.863 0.533 -5.908 1.00 98.69 103 ALA A O 1
ATOM 764 N N . LEU A 1 104 ? 10.279 0.048 -4.383 1.00 98.19 104 LEU A N 1
ATOM 765 C CA . LEU A 1 104 ? 10.804 -1.226 -3.921 1.00 98.19 104 LEU A CA 1
ATOM 766 C C . LEU A 1 104 ? 10.018 -2.335 -4.610 1.00 98.19 104 LEU A C 1
ATOM 768 O O . LEU A 1 104 ? 8.837 -2.539 -4.321 1.00 98.19 104 LEU A O 1
ATOM 772 N N . LEU A 1 105 ? 10.676 -3.028 -5.530 1.00 94.50 105 LEU A N 1
ATOM 773 C CA . LEU A 1 105 ? 10.096 -4.092 -6.337 1.00 94.50 105 LEU A CA 1
ATOM 774 C C . LEU A 1 105 ? 10.679 -5.438 -5.964 1.00 94.50 105 LEU A C 1
ATOM 776 O O . LEU A 1 105 ? 11.810 -5.541 -5.498 1.00 94.50 105 LEU A O 1
ATOM 780 N N . ARG A 1 106 ? 9.905 -6.489 -6.189 1.00 91.56 106 ARG A N 1
ATOM 781 C CA . ARG A 1 106 ? 10.434 -7.843 -6.208 1.00 91.56 106 ARG A CA 1
ATOM 782 C C . ARG A 1 106 ? 10.924 -8.180 -7.616 1.00 91.56 106 ARG A C 1
ATOM 784 O O . ARG A 1 106 ? 10.258 -7.829 -8.590 1.00 91.56 106 ARG A O 1
ATOM 791 N N . GLY A 1 107 ? 12.036 -8.904 -7.731 1.00 92.12 107 GLY A N 1
ATOM 792 C CA . GLY A 1 107 ? 12.391 -9.543 -8.997 1.00 92.12 107 GLY A CA 1
ATOM 793 C C . GLY A 1 107 ? 11.272 -10.475 -9.483 1.00 92.12 107 GLY A C 1
ATOM 794 O O . GLY A 1 107 ? 10.737 -11.285 -8.725 1.00 92.12 107 GLY A O 1
ATOM 795 N N . GLY A 1 108 ? 10.907 -10.342 -10.755 1.00 91.81 108 GLY A N 1
ATOM 796 C CA . GLY A 1 108 ? 9.873 -11.127 -11.428 1.00 91.81 108 GLY A CA 1
ATOM 797 C C . GLY A 1 108 ? 8.513 -10.439 -11.531 1.00 91.81 108 GLY A C 1
ATOM 798 O O . GLY A 1 108 ? 7.711 -10.858 -12.366 1.00 91.81 108 GLY A O 1
ATOM 799 N N . ASP A 1 109 ? 8.267 -9.385 -10.751 1.00 93.81 109 ASP A N 1
ATOM 800 C CA . ASP A 1 109 ? 7.059 -8.571 -10.878 1.00 93.81 109 ASP A CA 1
ATOM 801 C C . ASP A 1 109 ? 7.205 -7.560 -12.027 1.00 93.81 109 ASP A C 1
ATOM 803 O O . ASP A 1 109 ? 8.309 -7.123 -12.370 1.00 93.81 109 ASP A O 1
ATOM 807 N N . VAL A 1 110 ? 6.082 -7.198 -12.641 1.00 95.00 110 VAL A N 1
ATOM 808 C CA . VAL A 1 110 ? 6.004 -6.340 -13.829 1.00 95.00 110 VAL A CA 1
ATOM 809 C C . VAL A 1 110 ? 5.208 -5.091 -13.475 1.00 95.00 110 VAL A C 1
ATOM 811 O O . VAL A 1 110 ? 4.072 -5.185 -13.022 1.00 95.00 110 VAL A O 1
ATOM 814 N N . LEU A 1 111 ? 5.780 -3.908 -13.691 1.00 96.25 111 LEU A N 1
ATOM 815 C CA . LEU A 1 111 ? 5.029 -2.664 -13.540 1.00 96.25 111 LEU A CA 1
ATOM 816 C C . LEU A 1 111 ? 4.087 -2.449 -14.725 1.00 96.25 111 LEU A C 1
ATOM 818 O O . LEU A 1 111 ? 4.463 -2.676 -15.876 1.00 96.25 111 LEU A O 1
ATOM 822 N N . ALA A 1 112 ? 2.888 -1.939 -14.444 1.00 95.94 112 ALA A N 1
ATOM 823 C CA . ALA A 1 112 ? 2.032 -1.394 -15.488 1.00 95.94 112 ALA A CA 1
ATOM 824 C C . ALA A 1 112 ? 2.736 -0.196 -16.159 1.00 95.94 112 ALA A C 1
ATOM 826 O O . ALA A 1 112 ? 3.438 0.550 -15.467 1.00 95.94 112 ALA A O 1
ATOM 827 N N . PRO A 1 113 ? 2.503 0.080 -17.456 1.00 95.69 113 PRO A N 1
ATOM 828 C CA . PRO A 1 113 ? 3.184 1.171 -18.156 1.00 95.69 113 PRO A CA 1
ATOM 829 C C . PRO A 1 113 ? 3.089 2.532 -17.445 1.00 95.69 113 PRO A C 1
ATOM 831 O O . PRO A 1 113 ? 4.059 3.280 -17.399 1.00 95.69 113 PRO A O 1
ATOM 834 N N . LEU A 1 114 ? 1.943 2.837 -16.828 1.00 95.69 114 LEU A N 1
ATOM 835 C CA . LEU A 1 114 ? 1.689 4.103 -16.127 1.00 95.69 114 LEU A CA 1
ATOM 836 C C . LEU A 1 114 ? 2.176 4.130 -14.665 1.00 95.69 114 LEU A C 1
ATOM 838 O O . LEU A 1 114 ? 1.962 5.130 -13.977 1.00 95.69 114 LEU A O 1
ATOM 842 N N . ALA A 1 115 ? 2.793 3.060 -14.151 1.00 97.62 115 ALA A N 1
ATOM 843 C CA . ALA A 1 115 ? 3.075 2.910 -12.723 1.00 97.62 115 ALA A CA 1
ATOM 844 C C . ALA A 1 115 ? 3.935 4.045 -12.157 1.00 97.62 115 ALA A C 1
ATOM 846 O O . ALA A 1 115 ? 3.514 4.727 -11.224 1.00 97.62 115 ALA A O 1
ATOM 847 N N . LEU A 1 116 ? 5.112 4.295 -12.740 1.00 98.06 116 LEU A N 1
ATOM 848 C CA . LEU A 1 116 ? 6.032 5.327 -12.246 1.00 98.06 116 LEU A CA 1
ATOM 849 C C . LEU A 1 116 ? 5.457 6.742 -12.388 1.00 98.06 116 LEU A C 1
ATOM 851 O O . LEU A 1 116 ? 5.712 7.601 -11.546 1.00 98.06 116 LEU A O 1
ATOM 855 N N . GLU A 1 117 ? 4.639 6.985 -13.412 1.00 97.25 117 GLU A N 1
ATOM 856 C CA . GLU A 1 117 ? 3.941 8.258 -13.580 1.00 97.25 117 GLU A CA 1
ATOM 857 C C . GLU A 1 117 ? 2.892 8.474 -12.481 1.00 97.25 117 GLU A C 1
ATOM 859 O O . GLU A 1 117 ? 2.922 9.496 -11.791 1.00 97.25 117 GLU A O 1
ATOM 864 N N . ARG A 1 118 ? 1.994 7.502 -12.274 1.00 97.88 118 ARG A N 1
ATOM 865 C CA . ARG A 1 118 ? 0.891 7.606 -11.306 1.00 97.88 118 ARG A CA 1
ATOM 866 C C . ARG A 1 118 ? 1.392 7.604 -9.864 1.00 97.88 118 ARG A C 1
ATOM 868 O O . ARG A 1 118 ? 0.895 8.379 -9.052 1.00 97.88 118 ARG A O 1
ATOM 875 N N . LEU A 1 119 ? 2.417 6.813 -9.551 1.00 98.31 119 LEU A N 1
ATOM 876 C CA . LEU A 1 119 ? 3.068 6.827 -8.238 1.00 98.31 119 LEU A CA 1
ATOM 877 C C . LEU A 1 119 ? 3.835 8.136 -8.001 1.00 98.31 119 LEU A C 1
ATOM 879 O O . LEU A 1 119 ? 3.794 8.682 -6.899 1.00 98.31 119 LEU A O 1
ATOM 883 N N . GLY A 1 120 ? 4.486 8.683 -9.032 1.00 98.12 120 GLY A N 1
ATOM 884 C CA . GLY A 1 120 ? 5.174 9.973 -8.948 1.00 98.12 120 GLY A CA 1
ATOM 885 C C . GLY A 1 120 ? 4.205 11.137 -8.740 1.00 98.12 120 GLY A C 1
ATOM 886 O O . GLY A 1 120 ? 4.495 12.057 -7.976 1.00 98.12 120 GLY A O 1
ATOM 887 N N . GLN A 1 121 ? 3.037 11.094 -9.384 1.00 97.94 121 GLN A N 1
ATOM 888 C CA . GLN A 1 121 ? 1.947 12.045 -9.148 1.00 97.94 121 GLN A CA 1
ATOM 889 C C . GLN A 1 121 ? 1.353 11.878 -7.755 1.00 97.94 121 GLN A C 1
ATOM 891 O O . GLN A 1 121 ? 1.057 12.870 -7.096 1.00 97.94 121 GLN A O 1
ATOM 896 N N . ALA A 1 122 ? 1.224 10.641 -7.272 1.00 97.88 122 ALA A N 1
ATOM 897 C CA . ALA A 1 122 ? 0.767 10.394 -5.915 1.00 97.88 122 ALA A CA 1
ATOM 898 C C . ALA A 1 122 ? 1.712 11.011 -4.880 1.00 97.88 122 ALA A C 1
ATOM 900 O O . ALA A 1 122 ? 1.249 11.673 -3.956 1.00 97.88 122 ALA A O 1
ATOM 901 N N . ALA A 1 123 ? 3.026 10.891 -5.083 1.00 97.94 123 ALA A N 1
ATOM 902 C CA . ALA A 1 123 ? 4.023 11.549 -4.244 1.00 97.94 123 ALA A CA 1
ATOM 903 C C . ALA A 1 123 ? 3.933 13.088 -4.295 1.00 97.94 123 ALA A C 1
ATOM 905 O O . ALA A 1 123 ? 4.179 13.748 -3.289 1.00 97.94 123 ALA A O 1
ATOM 906 N N . ALA A 1 124 ? 3.542 13.674 -5.433 1.00 97.12 124 ALA A N 1
ATOM 907 C CA . ALA A 1 124 ? 3.292 15.115 -5.536 1.00 97.12 124 ALA A CA 1
ATOM 908 C C . ALA A 1 124 ? 2.015 15.550 -4.794 1.00 97.12 124 ALA A C 1
ATOM 910 O O . ALA A 1 124 ? 2.013 16.574 -4.116 1.00 97.12 124 ALA A O 1
ATOM 911 N N . LEU A 1 125 ? 0.934 14.775 -4.922 1.00 96.81 125 LEU A N 1
ATOM 912 C CA . LEU A 1 125 ? -0.371 15.054 -4.310 1.00 96.81 125 LEU A CA 1
ATOM 913 C C . LEU A 1 125 ? -0.397 14.768 -2.799 1.00 96.81 125 LEU A C 1
ATOM 915 O O . LEU A 1 125 ? -1.248 15.291 -2.084 1.00 96.81 125 LEU A O 1
ATOM 919 N N . ALA A 1 126 ? 0.527 13.939 -2.318 1.00 96.62 126 ALA A N 1
ATOM 920 C CA . ALA A 1 126 ? 0.653 13.522 -0.929 1.00 96.62 126 ALA A CA 1
ATOM 921 C C . ALA A 1 126 ? 2.113 13.655 -0.443 1.00 96.62 126 ALA A C 1
ATOM 923 O O . ALA A 1 126 ? 2.750 12.645 -0.135 1.00 96.62 126 ALA A O 1
ATOM 924 N N . PRO A 1 127 ? 2.658 14.885 -0.355 1.00 95.62 127 PRO A N 1
ATOM 925 C CA . PRO A 1 127 ? 4.086 15.126 -0.105 1.00 95.62 127 PRO A CA 1
ATOM 926 C C . PRO A 1 127 ? 4.566 14.701 1.292 1.00 95.62 127 PRO A C 1
ATOM 928 O O . PRO A 1 127 ? 5.765 14.611 1.542 1.00 95.62 127 PRO A O 1
ATOM 931 N N . ASP A 1 128 ? 3.641 14.456 2.218 1.00 95.94 128 ASP A N 1
ATOM 932 C CA . ASP A 1 128 ? 3.899 13.966 3.570 1.00 95.94 128 ASP A CA 1
ATOM 933 C C . ASP A 1 128 ? 3.861 12.428 3.680 1.00 95.94 128 ASP A C 1
ATOM 935 O O . ASP A 1 128 ? 4.152 11.891 4.756 1.00 95.94 128 ASP A O 1
ATOM 939 N N . ALA A 1 129 ? 3.516 11.719 2.595 1.00 98.00 129 ALA A N 1
ATOM 940 C CA . ALA A 1 129 ? 3.502 10.262 2.562 1.00 98.00 129 ALA A CA 1
ATOM 941 C C . ALA A 1 129 ? 4.925 9.700 2.704 1.00 98.00 129 ALA A C 1
ATOM 943 O O . ALA A 1 129 ? 5.839 10.054 1.963 1.00 98.00 129 ALA A O 1
ATOM 944 N N . ALA A 1 130 ? 5.105 8.786 3.652 1.00 98.38 130 ALA A N 1
ATOM 945 C CA . ALA A 1 130 ? 6.325 8.001 3.804 1.00 98.38 130 ALA A CA 1
ATOM 946 C C . ALA A 1 130 ? 6.294 6.723 2.963 1.00 98.38 130 ALA A C 1
ATOM 948 O O . ALA A 1 130 ? 7.349 6.232 2.568 1.00 98.38 130 ALA A O 1
ATOM 949 N N . VAL A 1 131 ? 5.095 6.190 2.718 1.00 98.38 131 VAL A N 1
ATOM 950 C CA . VAL A 1 131 ? 4.860 4.973 1.945 1.00 98.38 131 VAL A CA 1
ATOM 951 C C . VAL A 1 131 ? 3.634 5.154 1.056 1.00 98.38 131 VAL A C 1
ATOM 953 O O . VAL A 1 131 ? 2.593 5.655 1.488 1.00 98.38 131 VAL A O 1
ATOM 956 N N . ILE A 1 132 ? 3.766 4.751 -0.201 1.00 98.56 132 ILE A N 1
ATOM 957 C CA . ILE A 1 132 ? 2.710 4.751 -1.205 1.00 98.56 132 ILE A CA 1
ATOM 958 C C . ILE A 1 132 ? 2.562 3.326 -1.727 1.00 98.56 132 ILE A C 1
ATOM 960 O O . ILE A 1 132 ? 3.544 2.672 -2.071 1.00 98.56 132 ILE A O 1
ATOM 964 N N . THR A 1 133 ? 1.321 2.862 -1.785 1.00 97.88 133 THR A N 1
ATOM 965 C CA . THR A 1 133 ? 0.951 1.527 -2.281 1.00 97.88 133 THR A CA 1
ATOM 966 C C . THR A 1 133 ? 0.010 1.645 -3.467 1.00 97.88 133 THR A C 1
ATOM 968 O O . THR A 1 133 ? -0.551 2.715 -3.710 1.00 97.88 133 THR A O 1
ATOM 971 N N . CYS A 1 134 ? -0.193 0.548 -4.182 1.00 97.69 134 CYS A N 1
ATOM 972 C CA . CYS A 1 134 ? -1.153 0.459 -5.272 1.00 97.69 134 CYS A CA 1
ATOM 973 C C . CYS A 1 134 ? -1.893 -0.876 -5.243 1.00 97.69 134 CYS A C 1
ATOM 975 O O . CYS A 1 134 ? -1.521 -1.779 -4.489 1.00 97.69 134 CYS A O 1
ATOM 977 N N . ASP A 1 135 ? -2.914 -1.005 -6.080 1.00 97.38 135 ASP A N 1
ATOM 978 C CA . ASP A 1 135 ? -3.524 -2.301 -6.346 1.00 97.38 135 ASP A CA 1
ATOM 979 C C . ASP A 1 135 ? -2.592 -3.157 -7.207 1.00 97.38 135 ASP A C 1
ATOM 981 O O . ASP A 1 135 ? -1.685 -2.658 -7.888 1.00 97.38 135 ASP A O 1
ATOM 985 N N . ASP A 1 136 ? -2.815 -4.468 -7.178 1.00 96.25 136 ASP A N 1
ATOM 986 C CA . ASP A 1 136 ? -2.036 -5.406 -7.974 1.00 96.25 136 ASP A CA 1
ATOM 987 C C . ASP A 1 136 ? -2.868 -6.600 -8.454 1.00 96.25 136 ASP A C 1
ATOM 989 O O . ASP A 1 136 ? -3.912 -6.928 -7.889 1.00 96.25 136 ASP A O 1
ATOM 993 N N . ASP A 1 137 ? -2.400 -7.269 -9.498 1.00 95.81 137 ASP A N 1
ATOM 994 C CA . ASP A 1 137 ? -2.949 -8.538 -9.972 1.00 95.81 137 ASP A CA 1
ATOM 995 C C . ASP A 1 137 ? -1.814 -9.530 -10.269 1.00 95.81 137 ASP A C 1
ATOM 997 O O . ASP A 1 137 ? -0.699 -9.385 -9.761 1.00 95.81 137 ASP A O 1
ATOM 1001 N N . ARG A 1 138 ? -2.100 -10.610 -10.994 1.00 94.81 138 ARG A N 1
ATOM 1002 C CA . ARG A 1 138 ? -1.145 -11.684 -11.282 1.00 94.81 138 ARG A CA 1
ATOM 1003 C C . ARG A 1 138 ? -1.039 -11.928 -12.776 1.00 94.81 138 ARG A C 1
ATOM 1005 O O . ARG A 1 138 ? -2.031 -11.811 -13.489 1.00 94.81 138 ARG A O 1
ATOM 1012 N N . LEU A 1 139 ? 0.143 -12.334 -13.219 1.00 93.50 139 LEU A N 1
ATOM 1013 C CA . LEU A 1 139 ? 0.377 -12.859 -14.559 1.00 93.50 139 LEU A CA 1
ATOM 1014 C C . LEU A 1 139 ? 0.373 -14.387 -14.527 1.00 93.50 139 LEU A C 1
ATOM 1016 O O . LEU A 1 139 ? 1.026 -14.999 -13.678 1.00 93.50 139 LEU A O 1
ATOM 1020 N N . ASP A 1 140 ? -0.337 -14.992 -15.475 1.00 90.75 140 ASP A N 1
ATOM 1021 C CA . ASP A 1 140 ? -0.230 -16.423 -15.747 1.00 90.75 140 ASP A CA 1
ATOM 1022 C C . ASP A 1 140 ? 1.008 -16.744 -16.611 1.00 90.75 140 ASP A C 1
ATOM 1024 O O . ASP A 1 140 ? 1.754 -15.857 -17.037 1.00 90.75 140 ASP A O 1
ATOM 1028 N N . GLY A 1 141 ? 1.238 -18.030 -16.894 1.00 87.94 141 GLY A N 1
ATOM 1029 C CA . GLY A 1 141 ? 2.364 -18.473 -17.729 1.00 87.94 141 GLY A CA 1
ATOM 1030 C C . GLY A 1 141 ? 2.308 -18.001 -19.190 1.00 87.94 141 GLY A C 1
ATOM 1031 O O . GLY A 1 141 ? 3.311 -18.089 -19.890 1.00 87.94 141 GLY A O 1
ATOM 1032 N N . ALA A 1 142 ? 1.164 -17.487 -19.653 1.00 89.88 142 ALA A N 1
ATOM 1033 C CA . ALA A 1 142 ? 0.992 -16.888 -20.974 1.00 89.88 142 ALA A CA 1
ATOM 1034 C C . ALA A 1 142 ? 1.064 -15.347 -20.939 1.00 89.88 142 ALA A C 1
ATOM 1036 O O . ALA A 1 142 ? 0.826 -14.703 -21.961 1.00 89.88 142 ALA A O 1
ATOM 1037 N N . GLY A 1 143 ? 1.366 -14.751 -19.780 1.00 88.56 143 GLY A N 1
ATOM 1038 C CA . GLY A 1 143 ? 1.427 -13.303 -19.589 1.00 88.56 143 GLY A CA 1
ATOM 1039 C C . GLY A 1 143 ? 0.059 -12.623 -19.507 1.00 88.56 143 GLY A C 1
ATOM 1040 O O . GLY A 1 143 ? -0.018 -11.400 -19.625 1.00 88.56 143 GLY A O 1
ATOM 1041 N N . ARG A 1 144 ? -1.033 -13.374 -19.317 1.00 91.75 144 ARG A N 1
ATOM 1042 C CA . ARG A 1 144 ? -2.373 -12.800 -19.143 1.00 91.75 144 ARG A CA 1
ATOM 1043 C C . ARG A 1 144 ? -2.600 -12.413 -17.688 1.00 91.75 144 ARG A C 1
ATOM 1045 O O . ARG A 1 144 ? -2.243 -13.150 -16.769 1.00 91.75 144 ARG A O 1
ATOM 1052 N N . ARG A 1 145 ? -3.232 -11.256 -17.488 1.00 94.06 145 ARG A N 1
ATOM 1053 C CA . ARG A 1 145 ? -3.573 -10.724 -16.165 1.00 94.06 145 ARG A CA 1
ATOM 1054 C C . ARG A 1 145 ? -4.781 -11.447 -15.577 1.00 94.06 145 ARG A C 1
ATOM 1056 O O . ARG A 1 145 ? -5.794 -11.593 -16.257 1.00 94.06 145 ARG A O 1
ATOM 1063 N N . HIS A 1 146 ? -4.708 -11.835 -14.309 1.00 93.12 146 HIS A N 1
ATOM 1064 C CA . HIS A 1 146 ? -5.790 -12.480 -13.567 1.00 93.12 146 HIS A CA 1
ATOM 1065 C C . HIS A 1 146 ? -5.690 -12.210 -12.056 1.00 93.12 146 HIS A C 1
ATOM 1067 O O . HIS A 1 146 ? -4.672 -11.739 -11.556 1.00 93.12 146 HIS A O 1
ATOM 1073 N N . GLY A 1 147 ? -6.739 -12.554 -11.302 1.00 93.06 147 GLY A N 1
ATOM 1074 C CA . GLY A 1 147 ? -6.735 -12.487 -9.834 1.00 93.06 147 GLY A CA 1
ATOM 1075 C C . GLY A 1 147 ? -6.452 -11.088 -9.264 1.00 93.06 147 GLY A C 1
ATOM 1076 O O . GLY A 1 147 ? -5.507 -10.958 -8.475 1.00 93.06 147 GLY A O 1
ATOM 1077 N N . PRO A 1 148 ? -7.235 -10.058 -9.647 1.00 94.81 148 PRO A N 1
ATOM 1078 C CA . PRO A 1 148 ? -7.035 -8.698 -9.167 1.00 94.81 148 PRO A CA 1
ATOM 1079 C C . PRO A 1 148 ? -7.231 -8.598 -7.656 1.00 94.81 148 PRO A C 1
ATOM 1081 O O . PRO A 1 148 ? -8.127 -9.217 -7.078 1.00 94.81 148 PRO A O 1
ATOM 1084 N N . ARG A 1 149 ? -6.396 -7.782 -7.016 1.00 93.94 149 ARG A N 1
ATOM 1085 C CA . ARG A 1 149 ? -6.490 -7.424 -5.602 1.00 93.94 149 ARG A CA 1
ATOM 1086 C C . ARG A 1 149 ? -6.595 -5.913 -5.480 1.00 93.94 149 ARG A C 1
ATOM 1088 O O . ARG A 1 149 ? -5.589 -5.210 -5.466 1.00 93.94 149 ARG A O 1
ATOM 1095 N N . PHE A 1 150 ? -7.836 -5.450 -5.363 1.00 94.44 150 PHE A N 1
ATOM 1096 C CA . PHE A 1 150 ? -8.162 -4.076 -4.994 1.00 94.44 150 PHE A CA 1
ATOM 1097 C C . PHE A 1 150 ? -7.999 -3.932 -3.487 1.00 94.44 150 PHE A C 1
ATOM 1099 O O . PHE A 1 150 ? -8.809 -4.440 -2.703 1.00 94.44 150 PHE A O 1
ATOM 1106 N N . ARG A 1 151 ? -6.894 -3.323 -3.077 1.00 91.25 151 ARG A N 1
ATOM 1107 C CA . ARG A 1 151 ? -6.521 -3.202 -1.679 1.00 91.25 151 ARG A CA 1
ATOM 1108 C C . ARG A 1 151 ? -7.382 -2.122 -1.037 1.00 91.25 151 ARG A C 1
ATOM 1110 O O . ARG A 1 151 ? -7.676 -1.098 -1.655 1.00 91.25 151 ARG A O 1
ATOM 1117 N N . PRO A 1 152 ? -7.803 -2.318 0.222 1.00 83.25 152 PRO A N 1
ATOM 1118 C CA . PRO A 1 152 ? -8.328 -1.194 0.970 1.00 83.25 152 PRO A CA 1
ATOM 1119 C C . PRO A 1 152 ? -7.237 -0.116 1.021 1.00 83.25 152 PRO A C 1
ATOM 1121 O O . PRO A 1 152 ? -6.053 -0.424 1.171 1.00 83.25 152 PRO A O 1
ATOM 1124 N N . GLY A 1 153 ? -7.638 1.148 0.885 1.00 84.31 153 GLY A N 1
ATOM 1125 C CA . GLY A 1 153 ? -6.734 2.269 1.119 1.00 84.31 153 GLY A CA 1
ATOM 1126 C C . GLY A 1 153 ? -6.187 2.276 2.558 1.00 84.31 153 GLY A C 1
ATOM 1127 O O . GLY A 1 153 ? -6.439 1.353 3.336 1.00 84.31 153 GLY A O 1
ATOM 1128 N N . PRO A 1 154 ? -5.457 3.331 2.949 1.00 90.38 154 PRO A N 1
ATOM 1129 C CA . PRO A 1 154 ? -4.783 3.380 4.239 1.00 90.38 154 PRO A CA 1
ATOM 1130 C C . PRO A 1 154 ? -5.729 3.109 5.406 1.00 90.38 154 PRO A C 1
ATOM 1132 O O . PRO A 1 154 ? -6.794 3.718 5.489 1.00 90.38 154 PRO A O 1
ATOM 1135 N N . SER A 1 155 ? -5.346 2.176 6.278 1.00 89.81 155 SER A N 1
ATOM 1136 C CA . SER A 1 155 ? -6.127 1.740 7.435 1.00 89.81 155 SER A CA 1
ATOM 1137 C C . SER A 1 155 ? -5.177 1.290 8.554 1.00 89.81 155 SER A C 1
ATOM 1139 O O . SER A 1 155 ? -4.481 0.288 8.369 1.00 89.81 155 SER A O 1
ATOM 1141 N N . PRO A 1 156 ? -5.175 1.985 9.710 1.00 85.50 156 PRO A N 1
ATOM 1142 C CA . PRO A 1 156 ? -4.334 1.658 10.866 1.00 85.50 156 PRO A CA 1
ATOM 1143 C C . PRO A 1 156 ? -4.410 0.192 11.280 1.00 85.50 156 PRO A C 1
ATOM 1145 O O . PRO A 1 156 ? -3.395 -0.472 11.470 1.00 85.50 156 PRO A O 1
ATOM 1148 N N . ASP A 1 157 ? -5.629 -0.335 11.351 1.00 89.38 157 ASP A N 1
ATOM 1149 C CA . ASP A 1 157 ? -5.873 -1.681 11.854 1.00 89.38 157 ASP A CA 1
ATOM 1150 C C . ASP A 1 157 ? -5.597 -2.764 10.816 1.00 89.38 157 ASP A C 1
ATOM 1152 O O . ASP A 1 157 ? -5.211 -3.877 11.173 1.00 89.38 157 ASP A O 1
ATOM 1156 N N . ARG A 1 158 ? -5.779 -2.466 9.523 1.00 90.44 158 ARG A N 1
ATOM 1157 C CA . ARG A 1 158 ? -5.683 -3.486 8.473 1.00 90.44 158 ARG A CA 1
ATOM 1158 C C . ARG A 1 158 ? -4.288 -4.089 8.405 1.00 90.44 158 ARG A C 1
ATOM 1160 O O . ARG A 1 158 ? -4.175 -5.310 8.333 1.00 90.44 158 ARG A O 1
ATOM 1167 N N . TRP A 1 159 ? -3.250 -3.255 8.445 1.00 90.25 159 TRP A N 1
ATOM 1168 C CA . TRP A 1 159 ? -1.869 -3.736 8.394 1.00 90.25 159 TRP A CA 1
ATOM 1169 C C . TRP A 1 159 ? -1.397 -4.340 9.717 1.00 90.25 159 TRP A C 1
ATOM 1171 O O . TRP A 1 159 ? -0.507 -5.183 9.700 1.00 90.25 159 TRP A O 1
ATOM 1181 N N . LEU A 1 160 ? -2.007 -3.996 10.852 1.00 91.12 160 LEU A N 1
ATOM 1182 C CA . LEU A 1 160 ? -1.774 -4.727 12.102 1.00 91.12 160 LEU A CA 1
ATOM 1183 C C . LEU A 1 160 ? -2.410 -6.129 12.052 1.00 91.12 160 LEU A C 1
ATOM 1185 O O . LEU A 1 160 ? -1.824 -7.099 12.533 1.00 91.12 160 LEU A O 1
ATOM 1189 N N . ALA A 1 161 ? -3.583 -6.255 11.423 1.00 90.50 161 ALA A N 1
ATOM 1190 C CA . ALA A 1 161 ? -4.303 -7.516 11.281 1.00 90.50 161 ALA A CA 1
ATOM 1191 C C . ALA A 1 161 ? -3.634 -8.478 10.279 1.00 90.50 161 ALA A C 1
ATOM 1193 O O . ALA A 1 161 ? -3.476 -9.669 10.558 1.00 90.50 161 ALA A O 1
ATOM 1194 N N . CYS A 1 162 ? -3.230 -7.990 9.107 1.00 88.50 162 CYS A N 1
ATOM 1195 C CA . CYS A 1 162 ? -2.664 -8.806 8.030 1.00 88.50 162 CYS A CA 1
ATOM 1196 C C . CYS A 1 162 ? -1.769 -7.979 7.097 1.00 88.50 162 CYS A C 1
ATOM 1198 O O . CYS A 1 162 ? -1.938 -6.767 6.990 1.00 88.50 162 CYS A O 1
ATOM 1200 N N . ASP A 1 163 ? -0.839 -8.631 6.393 1.00 89.56 163 ASP A N 1
ATOM 1201 C CA . ASP A 1 163 ? -0.053 -7.941 5.368 1.00 89.56 163 ASP A CA 1
ATOM 1202 C C . ASP A 1 163 ? -0.917 -7.677 4.134 1.00 89.56 163 ASP A C 1
ATOM 1204 O O . ASP A 1 163 ? -1.217 -8.582 3.354 1.00 89.56 163 ASP A O 1
ATOM 1208 N N . ASP A 1 164 ? -1.292 -6.415 3.963 1.00 88.62 164 ASP A N 1
ATOM 1209 C CA . ASP A 1 164 ? -1.934 -5.927 2.752 1.00 88.62 164 ASP A CA 1
ATOM 1210 C C . ASP A 1 164 ? -1.150 -4.789 2.092 1.00 88.62 164 ASP A C 1
ATOM 1212 O O . ASP A 1 164 ? -1.715 -3.998 1.333 1.00 88.62 164 ASP A O 1
ATOM 1216 N N . SER A 1 165 ? 0.155 -4.715 2.356 1.00 89.75 165 SER A N 1
ATOM 1217 C CA . SER A 1 165 ? 1.046 -3.683 1.816 1.00 89.75 165 SER A CA 1
ATOM 1218 C C . SER A 1 165 ? 1.327 -3.864 0.319 1.00 89.75 165 SER A C 1
ATOM 1220 O O . SER A 1 165 ? 1.459 -2.888 -0.418 1.00 89.75 165 SER A O 1
ATOM 1222 N N . GLY A 1 166 ? 1.290 -5.113 -0.150 1.00 89.62 166 GLY A N 1
ATOM 1223 C CA . GLY A 1 166 ? 1.419 -5.466 -1.558 1.00 89.62 166 GLY A CA 1
ATOM 1224 C C . GLY A 1 166 ? 2.856 -5.636 -2.048 1.00 89.62 166 GLY A C 1
ATOM 1225 O O . GLY A 1 166 ? 3.810 -5.473 -1.293 1.00 89.62 166 GLY A O 1
ATOM 1226 N N . PRO A 1 167 ? 3.022 -6.044 -3.319 1.00 90.44 167 PRO A N 1
ATOM 1227 C CA . PRO A 1 167 ? 4.334 -6.371 -3.881 1.00 90.44 167 PRO A CA 1
ATOM 1228 C C . PRO A 1 167 ? 5.204 -5.138 -4.176 1.00 90.44 167 PRO A C 1
ATOM 1230 O O . PRO A 1 167 ? 6.422 -5.261 -4.290 1.00 90.44 167 PRO A O 1
ATOM 1233 N N . LEU A 1 168 ? 4.581 -3.962 -4.306 1.00 95.31 168 LEU A N 1
ATOM 1234 C CA . LEU A 1 168 ? 5.224 -2.697 -4.643 1.00 95.31 168 LEU A CA 1
ATOM 1235 C C . LEU A 1 168 ? 4.990 -1.674 -3.532 1.00 95.31 168 LEU A C 1
ATOM 1237 O O . LEU A 1 168 ? 3.847 -1.318 -3.246 1.00 95.31 168 LEU A O 1
ATOM 1241 N N . LEU A 1 169 ? 6.083 -1.139 -2.988 1.00 97.75 169 LEU A N 1
ATOM 1242 C CA . LEU A 1 169 ? 6.066 0.018 -2.094 1.00 97.75 169 LEU A CA 1
ATOM 1243 C C . LEU A 1 169 ? 6.853 1.154 -2.738 1.00 97.75 169 LEU A C 1
ATOM 1245 O O . LEU A 1 169 ? 7.996 0.953 -3.130 1.00 97.75 169 LEU A O 1
ATOM 1249 N N . VAL A 1 170 ? 6.296 2.360 -2.803 1.00 98.75 170 VAL A N 1
ATOM 1250 C CA . VAL A 1 170 ? 7.092 3.569 -3.054 1.00 98.75 170 VAL A CA 1
ATOM 1251 C C . VAL A 1 170 ? 7.328 4.263 -1.729 1.00 98.75 170 VAL A C 1
ATOM 1253 O O . VAL A 1 170 ? 6.380 4.651 -1.054 1.00 98.75 170 VAL A O 1
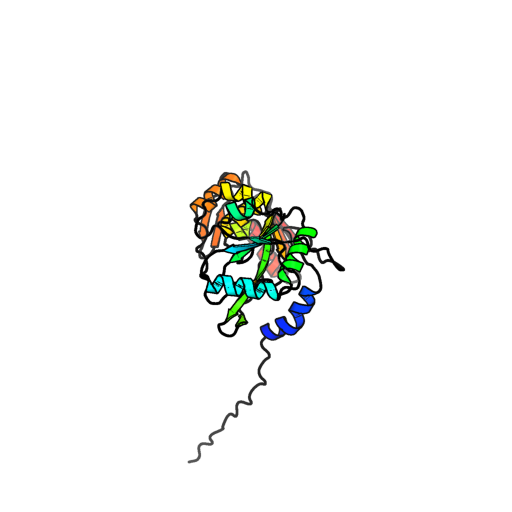ATOM 1256 N N . VAL A 1 171 ? 8.589 4.413 -1.347 1.00 98.81 171 VAL A N 1
ATOM 1257 C CA . VAL A 1 171 ? 8.974 4.939 -0.037 1.00 98.81 171 VAL A CA 1
ATOM 1258 C C . VAL A 1 171 ? 9.681 6.282 -0.160 1.00 98.81 171 VAL A C 1
ATOM 1260 O O . VAL A 1 171 ? 10.445 6.516 -1.099 1.00 98.81 171 VAL A O 1
ATOM 1263 N N . ALA A 1 172 ? 9.458 7.168 0.809 1.00 98.75 172 ALA A N 1
ATOM 1264 C CA . ALA A 1 172 ? 10.264 8.372 0.971 1.00 98.75 172 ALA A CA 1
ATOM 1265 C C . ALA A 1 172 ? 11.653 7.968 1.485 1.00 98.75 172 ALA A C 1
ATOM 1267 O O . ALA A 1 172 ? 11.772 7.489 2.616 1.00 98.75 172 ALA A O 1
ATOM 1268 N N . ARG A 1 173 ? 12.700 8.177 0.671 1.00 98.62 173 ARG A N 1
ATOM 1269 C CA . ARG A 1 173 ? 14.066 7.660 0.898 1.00 98.62 173 ARG A CA 1
ATOM 1270 C C . ARG A 1 173 ? 14.540 7.896 2.327 1.00 98.62 173 ARG A C 1
ATOM 1272 O O . ARG A 1 173 ? 14.873 6.956 3.032 1.00 98.62 173 ARG A O 1
ATOM 1279 N N . GLU A 1 174 ? 14.510 9.150 2.772 1.00 98.12 174 GLU A N 1
ATOM 1280 C CA . GLU A 1 174 ? 15.004 9.538 4.097 1.00 98.12 174 GLU A CA 1
ATOM 1281 C C . GLU A 1 174 ? 14.255 8.862 5.246 1.00 98.12 174 GLU A C 1
ATOM 1283 O O . GLU A 1 174 ? 14.863 8.535 6.262 1.00 98.12 174 GLU A O 1
ATOM 1288 N N . ARG A 1 175 ? 12.942 8.642 5.107 1.00 98.31 175 ARG A N 1
ATOM 1289 C CA . ARG A 1 175 ? 12.155 7.953 6.137 1.00 98.31 175 ARG A CA 1
ATOM 1290 C C . ARG A 1 175 ? 12.438 6.453 6.120 1.00 98.31 175 ARG A C 1
ATOM 1292 O O . ARG A 1 175 ? 12.625 5.879 7.187 1.00 98.31 175 ARG A O 1
ATOM 1299 N N . ALA A 1 176 ? 12.563 5.850 4.937 1.00 98.44 176 ALA A N 1
ATOM 1300 C CA . ALA A 1 176 ? 12.928 4.443 4.782 1.00 98.44 176 ALA A CA 1
ATOM 1301 C C . ALA A 1 176 ? 14.319 4.138 5.351 1.00 98.44 176 ALA A C 1
ATOM 1303 O O . ALA A 1 176 ? 14.454 3.212 6.144 1.00 98.44 176 ALA A O 1
ATOM 1304 N N . SER A 1 177 ? 15.329 4.960 5.050 1.00 98.06 177 SER A N 1
ATOM 1305 C CA . SER A 1 177 ? 16.689 4.787 5.583 1.00 98.06 177 SER A CA 1
ATOM 1306 C C . SER A 1 177 ? 16.753 4.859 7.110 1.00 98.06 177 SER A C 1
ATOM 1308 O O . SER A 1 177 ? 17.654 4.283 7.715 1.00 98.06 177 SER A O 1
ATOM 1310 N N . ARG A 1 178 ? 15.831 5.595 7.745 1.00 97.38 178 ARG A N 1
ATOM 1311 C CA . ARG A 1 178 ? 15.730 5.665 9.209 1.00 97.38 178 ARG A CA 1
ATOM 1312 C C . ARG A 1 178 ? 15.016 4.440 9.761 1.00 97.38 178 ARG A C 1
ATOM 1314 O O . ARG A 1 178 ? 15.595 3.768 10.601 1.00 97.38 178 ARG A O 1
ATOM 1321 N N . ALA A 1 179 ? 13.830 4.135 9.236 1.00 96.56 179 ALA A N 1
ATOM 1322 C CA . ALA A 1 179 ? 13.013 3.007 9.677 1.00 96.56 179 ALA A CA 1
ATOM 1323 C C . ALA A 1 179 ? 13.738 1.658 9.540 1.00 96.56 179 ALA A C 1
ATOM 1325 O O . ALA A 1 179 ? 13.630 0.810 10.417 1.00 96.56 179 ALA A O 1
ATOM 1326 N N . LEU A 1 180 ? 14.533 1.472 8.480 1.00 96.50 180 LEU A N 1
ATOM 1327 C CA . LEU A 1 180 ? 15.288 0.234 8.256 1.00 96.50 180 LEU A CA 1
ATOM 1328 C C . LEU A 1 180 ? 16.327 -0.076 9.338 1.00 96.50 180 LEU A C 1
ATOM 1330 O O . LEU A 1 180 ? 16.712 -1.232 9.458 1.00 96.50 180 LEU A O 1
ATOM 1334 N N . ARG A 1 181 ? 16.792 0.916 10.109 1.00 94.62 181 ARG A N 1
ATOM 1335 C CA . ARG A 1 181 ? 17.745 0.669 11.205 1.00 94.62 181 ARG A CA 1
ATOM 1336 C C . ARG A 1 181 ? 17.110 -0.058 12.384 1.00 94.62 181 ARG A C 1
ATOM 1338 O O . ARG A 1 181 ? 17.820 -0.746 13.105 1.00 94.62 181 ARG A O 1
ATOM 1345 N N . ASP A 1 182 ? 15.801 0.100 12.536 1.00 92.44 182 ASP A N 1
ATOM 1346 C CA . ASP A 1 182 ? 15.026 -0.485 13.626 1.00 92.44 182 ASP A CA 1
ATOM 1347 C C . ASP A 1 182 ? 14.278 -1.753 13.175 1.00 92.44 182 ASP A C 1
ATOM 1349 O O . ASP A 1 182 ? 13.739 -2.479 14.007 1.00 92.44 182 ASP A O 1
ATOM 1353 N N . CYS A 1 183 ? 14.245 -2.031 11.864 1.00 93.75 183 CYS A N 1
ATOM 1354 C CA . CYS A 1 183 ? 13.622 -3.231 11.313 1.00 93.75 183 CYS A CA 1
ATOM 1355 C C . CYS A 1 183 ? 14.498 -4.471 11.541 1.00 93.75 183 CYS A C 1
ATOM 1357 O O . CYS A 1 183 ? 15.718 -4.430 11.383 1.00 93.75 183 CYS A O 1
ATOM 1359 N N . THR A 1 184 ? 13.863 -5.611 11.798 1.00 93.00 184 THR A N 1
ATOM 1360 C CA . THR A 1 184 ? 14.547 -6.897 12.012 1.00 93.00 184 THR A CA 1
ATOM 1361 C C . THR A 1 184 ? 15.178 -7.490 10.752 1.00 93.00 184 THR A C 1
ATOM 1363 O O . THR A 1 184 ? 16.092 -8.308 10.845 1.00 93.00 184 THR A O 1
ATOM 1366 N N . GLY A 1 185 ? 14.686 -7.110 9.568 1.00 89.25 185 GLY A N 1
ATOM 1367 C CA . GLY A 1 185 ? 15.169 -7.636 8.286 1.00 89.25 185 GLY A CA 1
ATOM 1368 C C . GLY A 1 185 ? 14.729 -9.075 7.990 1.00 89.25 185 GLY A C 1
ATOM 1369 O O . GLY A 1 185 ? 15.330 -9.739 7.147 1.00 89.25 185 GLY A O 1
ATOM 1370 N N . GLY A 1 186 ? 13.692 -9.572 8.673 1.00 92.31 186 GLY A N 1
ATOM 1371 C CA . GLY A 1 186 ? 13.155 -10.916 8.452 1.00 92.31 186 GLY A CA 1
ATOM 1372 C C . GLY A 1 186 ? 12.436 -11.102 7.099 1.00 92.31 186 GLY A C 1
ATOM 1373 O O . GLY A 1 186 ? 12.281 -10.163 6.319 1.00 92.31 186 GLY A O 1
ATOM 1374 N N . PRO A 1 187 ? 11.903 -12.305 6.807 1.00 90.69 187 PRO A N 1
ATOM 1375 C CA . PRO A 1 187 ? 11.249 -12.610 5.524 1.00 90.69 187 PRO A CA 1
ATOM 1376 C C . PRO A 1 187 ? 10.040 -11.721 5.176 1.00 90.69 187 PRO A C 1
ATOM 1378 O O . PRO A 1 187 ? 9.684 -11.587 4.007 1.00 90.69 187 PRO A O 1
ATOM 1381 N N . ALA A 1 188 ? 9.410 -11.112 6.185 1.00 92.81 188 ALA A N 1
ATOM 1382 C CA . ALA A 1 188 ? 8.287 -10.184 6.055 1.00 92.81 188 ALA A CA 1
ATOM 1383 C C . ALA A 1 188 ? 8.713 -8.702 6.152 1.00 92.81 188 ALA A C 1
ATOM 1385 O O . ALA A 1 188 ? 7.891 -7.847 6.483 1.00 92.81 188 ALA A O 1
ATOM 1386 N N . TRP A 1 189 ? 9.985 -8.380 5.876 1.00 93.44 189 TRP A N 1
ATOM 1387 C CA . TRP A 1 189 ? 10.560 -7.037 6.050 1.00 93.44 189 TRP A CA 1
ATOM 1388 C C . TRP A 1 189 ? 9.764 -5.923 5.357 1.00 93.44 189 TRP A C 1
ATOM 1390 O O . TRP A 1 189 ? 9.735 -4.798 5.847 1.00 93.44 189 TRP A O 1
ATOM 1400 N N . ARG A 1 190 ? 9.099 -6.206 4.226 1.00 94.25 190 ARG A N 1
ATOM 1401 C CA . ARG A 1 190 ? 8.255 -5.217 3.532 1.00 94.25 190 ARG A CA 1
ATOM 1402 C C . ARG A 1 190 ? 7.062 -4.803 4.378 1.00 94.25 190 ARG A C 1
ATOM 1404 O O . ARG A 1 190 ? 6.761 -3.616 4.442 1.00 94.25 190 ARG A O 1
ATOM 1411 N N . HIS A 1 191 ? 6.411 -5.765 5.032 1.00 94.44 191 HIS A N 1
ATOM 1412 C CA . HIS A 1 191 ? 5.283 -5.498 5.919 1.00 94.44 191 HIS A CA 1
ATOM 1413 C C . HIS A 1 191 ? 5.739 -4.695 7.138 1.00 94.44 191 HIS A C 1
ATOM 1415 O O . HIS A 1 191 ? 5.116 -3.693 7.482 1.00 94.44 191 HIS A O 1
ATOM 1421 N N . GLU A 1 192 ? 6.865 -5.089 7.737 1.00 95.75 192 GLU A N 1
ATOM 1422 C CA . GLU A 1 192 ? 7.490 -4.372 8.854 1.00 95.75 192 GLU A CA 1
ATOM 1423 C C . GLU A 1 192 ? 7.831 -2.921 8.481 1.00 95.75 192 GLU A C 1
ATOM 1425 O O . GLU A 1 192 ? 7.402 -1.984 9.155 1.00 95.75 192 GLU A O 1
ATOM 1430 N N . LEU A 1 193 ? 8.519 -2.720 7.352 1.00 96.62 193 LEU A N 1
ATOM 1431 C CA . LEU A 1 193 ? 8.873 -1.398 6.843 1.00 96.62 193 LEU A CA 1
ATOM 1432 C C . LEU A 1 193 ? 7.627 -0.566 6.517 1.00 96.62 193 LEU A C 1
ATOM 1434 O O . LEU A 1 193 ? 7.577 0.620 6.840 1.00 96.62 193 LEU A O 1
ATOM 1438 N N . ALA A 1 194 ? 6.615 -1.165 5.885 1.00 95.81 194 ALA A N 1
ATOM 1439 C CA . ALA A 1 194 ? 5.370 -0.484 5.551 1.00 95.81 194 ALA A CA 1
ATOM 1440 C C . ALA A 1 194 ? 4.648 0.013 6.812 1.00 95.81 194 ALA A C 1
ATOM 1442 O O . ALA A 1 194 ? 4.231 1.171 6.851 1.00 95.81 194 ALA A O 1
ATOM 1443 N N . LEU A 1 195 ? 4.565 -0.817 7.857 1.00 95.38 195 LEU A N 1
ATOM 1444 C CA . LEU A 1 195 ? 4.018 -0.436 9.160 1.00 95.38 195 LEU A CA 1
ATOM 1445 C C . LEU A 1 195 ? 4.823 0.704 9.800 1.00 95.38 195 LEU A C 1
ATOM 1447 O O . LEU A 1 195 ? 4.244 1.729 10.165 1.00 95.38 195 LEU A O 1
ATOM 1451 N N . ALA A 1 196 ? 6.151 0.569 9.875 1.00 95.44 196 ALA A N 1
ATOM 1452 C CA . ALA A 1 196 ? 7.029 1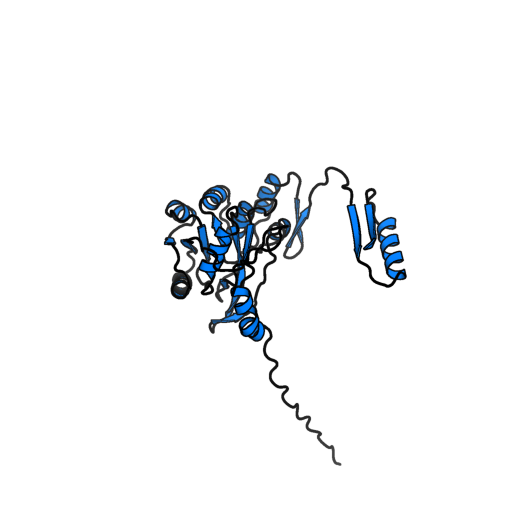.587 10.451 1.00 95.44 196 ALA A CA 1
ATOM 1453 C C . ALA A 1 196 ? 6.906 2.944 9.731 1.00 95.44 196 ALA A C 1
ATOM 1455 O O . ALA A 1 196 ? 6.884 3.995 10.371 1.00 95.44 196 ALA A O 1
ATOM 1456 N N . LEU A 1 197 ? 6.774 2.935 8.400 1.00 96.62 197 LEU A N 1
ATOM 1457 C CA . LEU A 1 197 ? 6.601 4.147 7.598 1.00 96.62 197 LEU A CA 1
ATOM 1458 C C . LEU A 1 197 ? 5.199 4.748 7.714 1.00 96.62 197 LEU A C 1
ATOM 1460 O O . LEU A 1 197 ? 5.070 5.972 7.759 1.00 96.62 197 LEU A O 1
ATOM 1464 N N . ALA A 1 198 ? 4.151 3.922 7.736 1.00 95.12 198 ALA A N 1
ATOM 1465 C CA . ALA A 1 198 ? 2.770 4.387 7.860 1.00 95.12 198 ALA A CA 1
ATOM 1466 C C . ALA A 1 198 ? 2.511 5.055 9.220 1.00 95.12 198 ALA A C 1
ATOM 1468 O O . ALA A 1 198 ? 1.806 6.074 9.284 1.00 95.12 198 ALA A O 1
ATOM 1469 N N . GLY A 1 199 ? 3.120 4.503 10.274 1.00 93.69 199 GLY A N 1
ATOM 1470 C CA . GLY A 1 199 ? 2.943 4.917 11.661 1.00 93.69 199 GLY A CA 1
ATOM 1471 C C . GLY A 1 199 ? 1.588 4.494 12.250 1.00 93.69 199 GLY A C 1
ATOM 1472 O O . GLY A 1 199 ? 0.720 3.993 11.528 1.00 93.69 199 GLY A O 1
ATOM 1473 N N . PRO A 1 200 ? 1.359 4.754 13.551 1.00 91.62 200 PRO A N 1
ATOM 1474 C CA . PRO A 1 200 ? 0.212 4.227 14.298 1.00 91.62 200 PRO A CA 1
ATOM 1475 C C . PRO A 1 200 ? -1.144 4.639 13.721 1.00 91.62 200 PRO A C 1
ATOM 1477 O O . PRO A 1 200 ? -2.069 3.841 13.666 1.00 91.62 200 PRO A O 1
ATOM 1480 N N . ALA A 1 201 ? -1.262 5.871 13.224 1.00 90.00 201 ALA A N 1
ATOM 1481 C CA . ALA A 1 201 ? -2.500 6.383 12.636 1.00 90.00 201 ALA A CA 1
ATOM 1482 C C . ALA A 1 201 ? -2.605 6.148 11.116 1.00 90.00 201 ALA A C 1
ATOM 1484 O O . ALA A 1 201 ? -3.492 6.713 10.475 1.00 90.00 201 ALA A O 1
ATOM 1485 N N . SER A 1 202 ? -1.673 5.398 10.505 1.00 91.38 202 SER A N 1
ATOM 1486 C CA . SER A 1 202 ? -1.515 5.300 9.038 1.00 91.38 202 SER A CA 1
ATOM 1487 C C . SER A 1 202 ? -1.477 6.660 8.329 1.00 91.38 202 SER A C 1
ATOM 1489 O O . SER A 1 202 ? -1.751 6.778 7.133 1.00 91.38 202 SER A O 1
ATOM 1491 N N . ALA A 1 203 ? -1.130 7.719 9.066 1.00 92.38 203 ALA A N 1
ATOM 1492 C CA . ALA A 1 203 ? -1.209 9.082 8.578 1.00 92.38 203 ALA A CA 1
ATOM 1493 C C . ALA A 1 203 ? -0.209 9.316 7.450 1.00 92.38 203 ALA A C 1
ATOM 1495 O O . ALA A 1 203 ? -0.501 10.117 6.578 1.00 92.38 203 ALA A O 1
ATOM 1496 N N . SER A 1 204 ? 0.920 8.603 7.425 1.00 96.50 204 SER A N 1
ATOM 1497 C CA . SER A 1 204 ? 1.954 8.730 6.390 1.00 96.50 204 SER A CA 1
ATOM 1498 C C . SER A 1 204 ? 1.798 7.732 5.235 1.00 96.50 204 SER A C 1
ATOM 1500 O O . SER A 1 204 ? 2.695 7.620 4.400 1.00 96.50 204 SER A O 1
ATOM 1502 N N . HIS A 1 205 ? 0.687 6.998 5.164 1.00 97.25 205 HIS A N 1
ATOM 1503 C CA . HIS A 1 205 ? 0.413 6.051 4.085 1.00 97.25 205 HIS A CA 1
ATOM 1504 C C . HIS A 1 205 ? -0.534 6.664 3.055 1.00 97.25 205 HIS A C 1
ATOM 1506 O O . HIS A 1 205 ? -1.580 7.214 3.403 1.00 97.25 205 HIS A O 1
ATOM 1512 N N . ALA A 1 206 ? -0.163 6.560 1.780 1.00 97.81 206 ALA A N 1
ATOM 1513 C CA . ALA A 1 206 ? -1.012 6.876 0.641 1.00 97.81 206 ALA A CA 1
ATOM 1514 C C . ALA A 1 206 ? -1.254 5.643 -0.238 1.00 97.81 206 ALA A C 1
ATOM 1516 O O . ALA A 1 206 ? -0.428 4.734 -0.327 1.00 97.81 206 ALA A O 1
ATOM 1517 N N . HIS A 1 207 ? -2.389 5.616 -0.925 1.00 98.00 207 HIS A N 1
ATOM 1518 C CA . HIS A 1 207 ? -2.731 4.515 -1.817 1.00 98.00 207 HIS A CA 1
ATOM 1519 C C . HIS A 1 207 ? -3.232 5.025 -3.164 1.00 98.00 207 HIS A C 1
ATOM 1521 O O . HIS A 1 207 ? -4.047 5.947 -3.221 1.00 98.00 207 HIS A O 1
ATOM 1527 N N . VAL A 1 208 ? -2.745 4.415 -4.240 1.00 98.00 208 VAL A N 1
ATOM 1528 C CA . VAL A 1 208 ? -3.182 4.662 -5.612 1.00 98.00 208 VAL A CA 1
ATOM 1529 C C . VAL A 1 208 ? -4.088 3.501 -6.034 1.00 98.00 208 VAL A C 1
ATOM 1531 O O . VAL A 1 208 ? -3.567 2.408 -6.249 1.00 98.00 208 VAL A O 1
ATOM 1534 N N . PRO A 1 209 ? -5.412 3.710 -6.173 1.00 96.62 209 PRO A N 1
ATOM 1535 C CA . PRO A 1 209 ? -6.387 2.649 -6.459 1.00 96.62 209 PRO A CA 1
ATOM 1536 C C . PRO A 1 209 ? -6.375 2.257 -7.948 1.00 96.62 209 PRO A C 1
ATOM 1538 O O . PRO A 1 209 ? -7.352 2.450 -8.677 1.00 96.62 209 PRO A O 1
ATOM 1541 N N . LEU A 1 210 ? -5.208 1.833 -8.428 1.00 97.06 210 LEU A N 1
ATOM 1542 C CA . LEU A 1 210 ? -4.928 1.392 -9.789 1.00 97.06 210 LEU A CA 1
ATOM 1543 C C . LEU A 1 210 ? -4.042 0.149 -9.720 1.00 97.06 210 LEU A C 1
ATOM 1545 O O . LEU A 1 210 ? -3.143 0.073 -8.879 1.00 97.06 210 LEU A O 1
ATOM 1549 N N . LEU A 1 211 ? -4.259 -0.791 -10.638 1.00 97.00 211 LEU A N 1
ATOM 1550 C CA . LEU A 1 211 ? -3.458 -2.007 -10.770 1.00 97.00 211 LEU A CA 1
ATOM 1551 C C . LEU A 1 211 ? -2.124 -1.668 -11.440 1.00 97.00 211 LEU A C 1
ATOM 1553 O O . LEU A 1 211 ? -1.987 -1.741 -12.659 1.00 97.00 211 LEU A O 1
ATOM 1557 N N . LEU A 1 212 ? -1.155 -1.220 -10.641 1.00 97.56 212 LEU A N 1
ATOM 1558 C CA . LEU A 1 212 ? 0.129 -0.714 -11.143 1.00 97.56 212 LEU A CA 1
ATOM 1559 C C . LEU A 1 212 ? 1.261 -1.742 -11.067 1.00 97.56 212 LEU A C 1
ATOM 1561 O O . LEU A 1 212 ? 2.351 -1.482 -11.573 1.00 97.56 212 LEU A O 1
ATOM 1565 N N . CYS A 1 213 ? 1.010 -2.89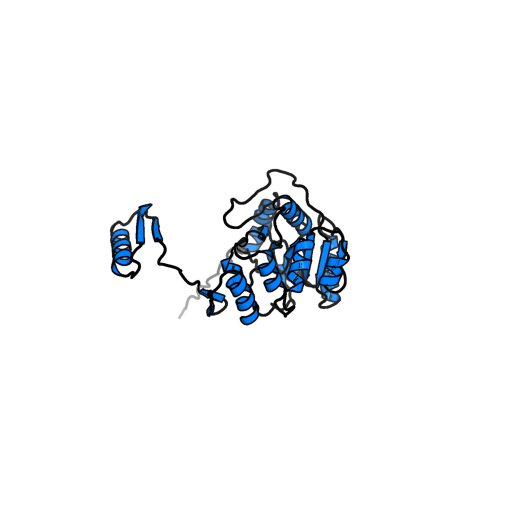9 -10.459 1.00 96.69 213 CYS A N 1
ATOM 1566 C CA . CYS A 1 213 ? 1.955 -4.001 -10.368 1.00 96.69 213 CYS A CA 1
ATOM 1567 C C . CYS A 1 213 ? 1.262 -5.318 -10.739 1.00 96.69 213 CYS A C 1
ATOM 1569 O O . CYS A 1 213 ? 0.158 -5.601 -10.275 1.00 96.69 213 CYS A O 1
ATOM 1571 N N . HIS A 1 214 ? 1.924 -6.126 -11.557 1.00 95.94 214 HIS A N 1
ATOM 1572 C CA . HIS A 1 214 ? 1.476 -7.445 -11.978 1.00 95.94 214 HIS A CA 1
ATOM 1573 C C . HIS A 1 214 ? 2.464 -8.475 -11.438 1.00 95.94 214 HIS A C 1
ATOM 1575 O O . HIS A 1 214 ? 3.635 -8.501 -11.828 1.00 95.94 214 HIS A O 1
ATOM 1581 N N . ARG A 1 215 ? 2.005 -9.314 -10.510 1.00 93.62 215 ARG A N 1
ATOM 1582 C CA . ARG A 1 215 ? 2.859 -10.305 -9.856 1.00 93.62 215 ARG A CA 1
ATOM 1583 C C . ARG A 1 215 ? 3.225 -11.429 -10.807 1.00 93.62 215 ARG A C 1
ATOM 1585 O O . ARG A 1 215 ? 2.339 -12.030 -11.418 1.00 93.62 215 ARG A O 1
ATOM 1592 N N . GLY A 1 216 ? 4.511 -11.757 -10.863 1.00 89.50 216 GLY A N 1
ATOM 1593 C CA . GLY A 1 216 ? 4.992 -12.896 -11.639 1.00 89.50 216 GLY A CA 1
ATOM 1594 C C . GLY A 1 216 ? 4.450 -14.239 -11.110 1.00 89.50 216 GLY A C 1
ATOM 1595 O O . GLY A 1 216 ? 4.147 -14.357 -9.917 1.00 89.50 216 GLY A O 1
ATOM 1596 N N . PRO A 1 217 ? 4.348 -15.277 -11.963 1.00 77.88 217 PRO A N 1
ATOM 1597 C CA . PRO A 1 217 ? 3.744 -16.566 -11.606 1.00 77.88 217 PRO A CA 1
ATOM 1598 C C . PRO A 1 217 ? 4.487 -17.315 -10.486 1.00 77.88 217 PRO A C 1
ATOM 1600 O O . PRO A 1 217 ? 3.867 -18.065 -9.734 1.00 77.88 217 PRO A O 1
ATOM 1603 N N . GLU A 1 218 ? 5.791 -17.081 -10.341 1.00 69.12 218 GLU A N 1
ATOM 1604 C CA . GLU A 1 218 ? 6.689 -17.843 -9.460 1.00 69.12 218 GLU A CA 1
ATOM 1605 C C . GLU A 1 218 ? 6.987 -17.158 -8.120 1.00 69.12 218 GLU A C 1
ATOM 1607 O O . GLU A 1 218 ? 7.796 -17.655 -7.348 1.00 69.12 218 GLU A O 1
ATOM 1612 N N . ALA A 1 219 ? 6.369 -16.013 -7.815 1.00 68.25 219 ALA A N 1
ATOM 1613 C CA . ALA A 1 219 ? 6.708 -15.236 -6.625 1.00 68.25 219 ALA A CA 1
ATOM 1614 C C . ALA A 1 219 ? 6.083 -15.840 -5.343 1.00 68.25 219 ALA A C 1
ATOM 1616 O O . ALA A 1 219 ? 4.878 -15.640 -5.127 1.00 68.25 219 ALA A O 1
ATOM 1617 N N . PRO A 1 220 ? 6.846 -16.516 -4.446 1.00 73.50 220 PRO A N 1
ATOM 1618 C CA . PRO A 1 220 ? 6.284 -17.061 -3.214 1.00 73.50 220 PRO A CA 1
ATOM 1619 C C . PRO A 1 220 ? 5.723 -15.948 -2.338 1.00 73.50 220 PRO A C 1
ATOM 1621 O O . PRO A 1 220 ? 6.346 -14.902 -2.157 1.00 73.50 220 PRO A O 1
ATOM 1624 N N . THR A 1 221 ? 4.538 -16.159 -1.782 1.00 79.81 221 THR A N 1
ATOM 1625 C CA . THR A 1 221 ? 3.980 -15.223 -0.805 1.00 79.81 221 THR A CA 1
ATOM 1626 C C . THR A 1 221 ? 4.844 -15.267 0.460 1.00 79.81 221 THR A C 1
ATOM 1628 O O . THR A 1 221 ? 5.081 -16.367 0.966 1.00 79.81 221 THR A O 1
ATOM 1631 N N . PRO A 1 222 ? 5.349 -14.121 0.955 1.00 82.38 222 PRO A N 1
ATOM 1632 C CA . PRO A 1 222 ? 6.127 -14.103 2.187 1.00 82.38 222 PRO A CA 1
ATOM 1633 C C . PRO A 1 222 ? 5.270 -14.593 3.366 1.00 82.38 222 PRO A C 1
ATOM 1635 O O . PRO A 1 222 ? 4.042 -14.444 3.337 1.00 82.38 222 PRO A O 1
ATOM 1638 N N . PRO A 1 223 ? 5.885 -15.184 4.405 1.00 88.56 223 PRO A N 1
ATOM 1639 C CA . PRO A 1 223 ? 5.156 -15.526 5.617 1.00 88.56 223 PRO A CA 1
ATOM 1640 C C . PRO A 1 223 ? 4.639 -14.249 6.305 1.00 88.56 223 PRO A C 1
ATOM 1642 O O . PRO A 1 223 ? 5.201 -13.170 6.099 1.00 88.56 223 PRO A O 1
ATOM 1645 N N . PRO A 1 224 ? 3.595 -14.343 7.146 1.00 89.50 224 PRO A N 1
ATOM 1646 C CA . PRO A 1 224 ? 3.150 -13.212 7.952 1.00 89.50 224 PRO A CA 1
ATOM 1647 C C . PRO A 1 224 ? 4.276 -12.667 8.837 1.00 89.50 224 PRO A C 1
ATOM 1649 O O . PRO A 1 224 ? 5.103 -13.433 9.335 1.00 89.50 224 PRO A O 1
ATOM 1652 N N . LEU A 1 225 ? 4.270 -11.352 9.085 1.00 91.44 225 LEU A N 1
ATOM 1653 C CA . LEU A 1 225 ? 5.178 -10.733 10.051 1.00 91.44 225 LEU A CA 1
ATOM 1654 C C . LEU A 1 225 ? 5.072 -11.422 11.417 1.00 91.44 225 LEU A C 1
ATOM 1656 O O . LEU A 1 225 ? 3.961 -11.596 11.930 1.00 91.44 225 LEU A O 1
ATOM 1660 N N . ALA A 1 226 ? 6.225 -11.785 11.981 1.00 91.12 226 ALA A N 1
ATOM 1661 C CA . ALA A 1 226 ? 6.320 -12.509 13.240 1.00 91.12 226 ALA A CA 1
ATOM 1662 C C . ALA A 1 226 ? 5.629 -11.746 14.384 1.00 91.12 226 ALA A C 1
ATOM 1664 O O . ALA A 1 226 ? 5.610 -10.511 14.424 1.00 91.12 226 ALA A O 1
ATOM 1665 N N . ALA A 1 227 ? 4.987 -12.494 15.283 1.00 89.12 227 ALA A N 1
ATOM 1666 C CA . ALA A 1 227 ? 4.106 -11.920 16.298 1.00 89.12 227 ALA A CA 1
ATOM 1667 C C . ALA A 1 227 ? 4.860 -11.057 17.321 1.00 89.12 227 ALA A C 1
ATOM 1669 O O . ALA A 1 227 ? 4.325 -10.048 17.765 1.00 89.12 227 ALA A O 1
ATOM 1670 N N . ASP A 1 228 ? 6.092 -11.428 17.657 1.00 91.12 228 ASP A N 1
ATOM 1671 C CA . ASP A 1 228 ? 7.009 -10.703 18.540 1.00 91.12 228 ASP A CA 1
ATOM 1672 C C . ASP A 1 228 ? 7.490 -9.377 17.933 1.00 91.12 228 ASP A C 1
ATOM 1674 O O . ASP A 1 228 ? 7.516 -8.357 18.626 1.00 91.12 228 ASP A O 1
ATOM 1678 N N . VAL A 1 229 ? 7.784 -9.358 16.630 1.00 92.94 229 VAL A N 1
ATOM 1679 C CA . VAL A 1 229 ? 8.135 -8.130 15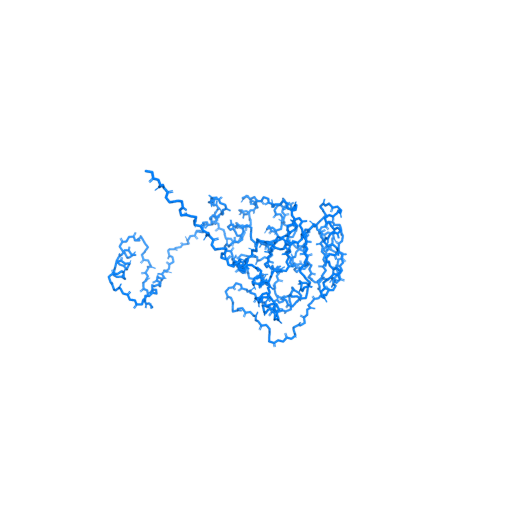.898 1.00 92.94 229 VAL A CA 1
ATOM 1680 C C . VAL A 1 229 ? 6.951 -7.167 15.882 1.00 92.94 229 VAL A C 1
ATOM 1682 O O . VAL A 1 229 ? 7.091 -5.993 16.228 1.00 92.94 229 VAL A O 1
ATOM 1685 N N . LEU A 1 230 ? 5.754 -7.669 15.559 1.00 92.06 230 LEU A N 1
ATOM 1686 C CA . LEU A 1 230 ? 4.545 -6.847 15.595 1.00 92.06 230 LEU A CA 1
ATOM 1687 C C . LEU A 1 230 ? 4.221 -6.368 17.020 1.00 92.06 230 LEU A C 1
ATOM 1689 O O . LEU A 1 230 ? 3.856 -5.209 17.191 1.00 92.06 230 LEU A O 1
ATOM 1693 N N . ALA A 1 231 ? 4.355 -7.226 18.035 1.00 91.12 231 ALA A N 1
ATOM 1694 C CA . ALA A 1 231 ? 4.124 -6.860 19.433 1.00 91.12 231 ALA A CA 1
ATOM 1695 C C . ALA A 1 231 ? 5.084 -5.761 19.898 1.00 91.12 231 ALA A C 1
ATOM 1697 O O . ALA A 1 231 ? 4.660 -4.831 20.578 1.00 91.12 231 ALA A O 1
ATOM 1698 N N . SER A 1 232 ? 6.352 -5.833 19.488 1.00 91.19 232 SER A N 1
ATOM 1699 C CA . SER A 1 232 ? 7.361 -4.817 19.799 1.00 91.19 232 SER A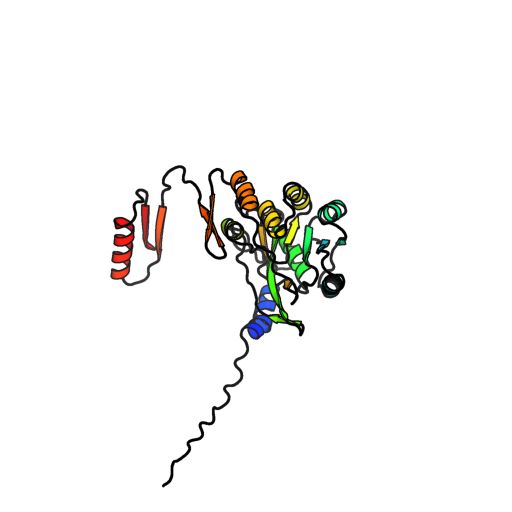 CA 1
ATOM 1700 C C . SER A 1 232 ? 7.011 -3.467 19.174 1.00 91.19 232 SER A C 1
ATOM 1702 O O . SER A 1 232 ? 7.079 -2.442 19.849 1.00 91.19 232 SER A O 1
ATOM 1704 N N . LEU A 1 233 ? 6.567 -3.464 17.912 1.00 90.94 233 LEU A N 1
ATOM 1705 C CA . LEU A 1 233 ? 6.104 -2.250 17.239 1.00 90.94 233 LEU A CA 1
ATOM 1706 C C . LEU A 1 233 ? 4.838 -1.681 17.898 1.00 90.94 233 LEU A C 1
ATOM 1708 O O . LEU A 1 233 ? 4.755 -0.485 18.169 1.00 90.94 233 LEU A O 1
ATOM 1712 N N . LEU A 1 234 ? 3.867 -2.544 18.205 1.00 90.94 234 LEU A N 1
ATOM 1713 C CA . LEU A 1 234 ? 2.613 -2.153 18.841 1.00 90.94 234 LEU A CA 1
ATOM 1714 C C . LEU A 1 234 ? 2.840 -1.583 20.247 1.00 90.94 234 LEU A C 1
ATOM 1716 O O . LEU A 1 234 ? 2.220 -0.585 20.593 1.00 90.94 234 LEU A O 1
ATOM 1720 N N . ALA A 1 235 ? 3.762 -2.147 21.030 1.00 90.81 235 ALA A N 1
ATOM 1721 C CA . ALA A 1 235 ? 4.097 -1.645 22.362 1.00 90.81 235 ALA A CA 1
ATOM 1722 C C . ALA A 1 235 ? 4.656 -0.209 22.340 1.00 90.81 235 ALA A C 1
ATOM 1724 O O . ALA A 1 235 ? 4.459 0.534 23.300 1.00 90.81 235 ALA A O 1
ATOM 1725 N N . GLN A 1 236 ? 5.320 0.195 21.250 1.00 89.69 236 GLN A N 1
ATOM 1726 C CA . GLN A 1 236 ? 5.788 1.574 21.058 1.00 89.69 236 GLN A CA 1
ATOM 1727 C C . GLN A 1 236 ? 4.647 2.532 20.698 1.00 89.69 236 GLN A C 1
ATOM 1729 O O . GLN A 1 236 ? 4.694 3.711 21.042 1.00 89.69 236 GLN A O 1
ATOM 1734 N N . TRP A 1 237 ? 3.644 2.043 19.972 1.00 90.56 237 TRP A N 1
ATOM 1735 C CA . TRP A 1 237 ? 2.527 2.843 19.469 1.00 90.56 237 TRP A CA 1
ATOM 1736 C C . TRP A 1 237 ? 1.402 2.997 20.488 1.00 90.56 237 TRP A C 1
ATOM 1738 O O . TRP A 1 237 ? 0.870 4.089 20.672 1.00 90.56 237 TRP A O 1
ATOM 1748 N N . GLU A 1 238 ? 1.032 1.893 21.128 1.00 89.44 238 GLU A N 1
ATOM 1749 C CA . GLU A 1 238 ? -0.136 1.762 21.990 1.00 89.44 238 GLU A CA 1
ATOM 1750 C C . GLU A 1 238 ? 0.229 0.887 23.203 1.00 89.44 238 GLU A C 1
ATOM 1752 O O . GLU A 1 238 ? -0.041 -0.319 23.218 1.00 89.44 238 GLU A O 1
ATOM 1757 N N . PRO A 1 239 ? 0.865 1.465 24.241 1.00 88.81 239 PRO A N 1
ATOM 1758 C CA . PRO A 1 239 ? 1.248 0.721 25.435 1.00 88.81 239 PRO A CA 1
ATOM 1759 C C . PRO A 1 239 ? 0.065 -0.031 26.061 1.00 88.81 239 PRO A C 1
ATOM 1761 O O . PRO A 1 239 ? -0.998 0.536 26.310 1.00 88.81 239 PRO A O 1
ATOM 1764 N N . GLY A 1 240 ? 0.269 -1.322 26.327 1.00 88.50 240 GLY A N 1
ATOM 1765 C CA . GLY A 1 240 ? -0.745 -2.217 26.893 1.00 88.50 240 GLY A CA 1
ATOM 1766 C C . GLY A 1 240 ? -1.660 -2.887 25.864 1.00 88.50 240 GLY A C 1
ATOM 1767 O O . GLY A 1 240 ? -2.459 -3.739 26.254 1.00 88.50 240 GLY A O 1
ATOM 1768 N N . ALA A 1 241 ? -1.547 -2.557 24.574 1.00 91.81 241 ALA A N 1
ATOM 1769 C CA . ALA A 1 241 ? -2.211 -3.321 23.528 1.00 91.81 241 ALA A CA 1
ATOM 1770 C C . ALA A 1 241 ? -1.568 -4.710 23.357 1.00 91.81 241 ALA A C 1
ATOM 1772 O O . ALA A 1 241 ? -0.365 -4.893 23.558 1.00 91.81 241 ALA A O 1
ATOM 1773 N N . SER A 1 242 ? -2.377 -5.705 22.996 1.00 90.69 242 SER A N 1
ATOM 1774 C CA . SER A 1 242 ? -1.939 -7.088 22.799 1.00 90.69 242 SER A CA 1
ATOM 1775 C C . SER A 1 242 ? -2.490 -7.679 21.505 1.00 90.69 242 SER A C 1
ATOM 1777 O O . SER A 1 242 ? -3.432 -7.162 20.901 1.00 90.69 242 SER A O 1
ATOM 1779 N N . ILE A 1 243 ? -1.857 -8.757 21.042 1.00 90.88 243 ILE A N 1
ATOM 1780 C CA . ILE A 1 243 ? -2.152 -9.385 19.754 1.00 90.88 243 ILE A CA 1
ATOM 1781 C C . ILE A 1 243 ? -2.618 -10.814 20.005 1.00 90.88 243 ILE A C 1
ATOM 1783 O O . ILE A 1 243 ? -1.936 -11.594 20.664 1.00 90.88 243 ILE A O 1
ATOM 1787 N N . GLU A 1 244 ? -3.760 -11.165 19.428 1.00 91.31 244 GLU A N 1
ATOM 1788 C CA . GLU A 1 244 ? -4.295 -12.523 19.400 1.00 91.31 244 GLU A CA 1
ATOM 1789 C C . GLU A 1 244 ? -4.341 -13.012 17.947 1.00 91.31 244 GLU A C 1
ATOM 1791 O O . GLU A 1 244 ? -4.799 -12.296 17.053 1.00 91.31 244 GLU A O 1
ATOM 1796 N N . GLN A 1 245 ? -3.879 -14.236 17.685 1.00 87.88 245 GLN A N 1
ATOM 1797 C CA . GLN A 1 245 ? -4.026 -14.842 16.360 1.00 87.88 245 GLN A CA 1
ATOM 1798 C C . GLN A 1 245 ? -5.470 -15.302 16.136 1.00 87.88 245 GLN A C 1
ATOM 1800 O O . GLN A 1 245 ? -6.022 -16.044 16.944 1.00 87.88 245 GLN A O 1
ATOM 1805 N N . ALA A 1 246 ? -6.073 -14.888 15.021 1.00 85.25 246 ALA A N 1
ATOM 1806 C CA . ALA A 1 246 ? -7.467 -15.153 14.676 1.00 85.25 246 ALA A CA 1
ATOM 1807 C C . ALA A 1 246 ? -7.587 -15.620 13.212 1.00 85.25 246 ALA A C 1
ATOM 1809 O O . ALA A 1 246 ? -7.915 -14.855 12.301 1.00 85.25 246 ALA A O 1
ATOM 1810 N N . GLY A 1 247 ? -7.324 -16.908 12.974 1.00 84.31 247 GLY A N 1
ATOM 1811 C CA . GLY A 1 247 ? -7.329 -17.485 11.628 1.00 84.31 247 GLY A CA 1
ATOM 1812 C C . GLY A 1 247 ? -6.172 -16.949 10.782 1.00 84.31 247 GLY A C 1
ATOM 1813 O O . GLY A 1 247 ? -5.015 -17.076 11.166 1.00 84.31 247 GLY A O 1
ATOM 1814 N N . THR A 1 248 ? -6.476 -16.358 9.624 1.00 80.25 248 THR A N 1
ATOM 1815 C CA . THR A 1 248 ? -5.468 -15.754 8.729 1.00 80.25 248 THR A CA 1
ATOM 1816 C C . THR A 1 248 ? -5.137 -14.301 9.078 1.00 80.25 248 THR A C 1
ATOM 1818 O O . THR A 1 248 ? -4.323 -13.679 8.397 1.00 80.25 248 THR A O 1
ATOM 1821 N N . ALA A 1 249 ? -5.798 -13.738 10.089 1.00 86.56 249 ALA A N 1
ATOM 1822 C CA . ALA A 1 249 ? -5.611 -12.371 10.543 1.00 86.56 249 ALA A CA 1
ATOM 1823 C C . ALA A 1 249 ? -5.263 -12.340 12.034 1.00 86.56 249 ALA A C 1
ATOM 1825 O O . ALA A 1 249 ? -5.372 -13.330 12.755 1.00 86.56 249 ALA A O 1
ATOM 1826 N N . ARG A 1 250 ? -4.857 -11.165 12.496 1.00 90.12 250 ARG A N 1
ATOM 1827 C CA . ARG A 1 250 ? -4.586 -10.860 13.896 1.00 90.12 250 ARG A CA 1
ATOM 1828 C C . ARG A 1 250 ? -5.697 -9.977 14.445 1.00 90.12 250 ARG A C 1
ATOM 1830 O O . ARG A 1 250 ? -6.180 -9.074 13.761 1.00 90.12 250 ARG A O 1
ATOM 1837 N N . ARG A 1 251 ? -6.088 -10.225 15.689 1.00 91.38 251 ARG A N 1
ATOM 1838 C CA . ARG A 1 251 ? -6.951 -9.343 16.468 1.00 91.38 251 ARG A CA 1
ATOM 1839 C C . ARG A 1 251 ? -6.078 -8.512 17.399 1.00 91.38 251 ARG A C 1
ATOM 1841 O O . ARG A 1 251 ? -5.270 -9.060 18.143 1.00 91.38 251 ARG A O 1
ATOM 1848 N N . ILE A 1 252 ? -6.259 -7.196 17.340 1.00 91.25 252 ILE A N 1
ATOM 1849 C CA . ILE A 1 252 ? -5.573 -6.246 18.213 1.00 91.25 252 ILE A CA 1
ATOM 1850 C C . ILE A 1 252 ? -6.509 -5.904 19.366 1.00 91.25 252 ILE A C 1
ATOM 1852 O O . ILE A 1 252 ? -7.605 -5.385 19.151 1.00 91.25 252 ILE A O 1
ATOM 1856 N N . HIS A 1 253 ? -6.084 -6.220 20.583 1.00 91.00 253 HIS A N 1
ATOM 1857 C CA . HIS A 1 253 ? -6.790 -5.877 21.809 1.00 91.00 253 HIS A CA 1
ATOM 1858 C C . HIS A 1 253 ? -6.185 -4.606 22.376 1.00 91.00 253 HIS A C 1
ATOM 1860 O O . HIS A 1 253 ? -5.000 -4.576 22.695 1.00 91.00 253 HIS A O 1
ATOM 1866 N N . ARG A 1 254 ? -6.995 -3.556 22.499 1.00 90.38 254 ARG A N 1
ATOM 1867 C CA . ARG A 1 254 ? -6.562 -2.259 23.028 1.00 90.38 254 ARG A CA 1
ATOM 1868 C C . ARG A 1 254 ? -7.139 -2.053 24.421 1.00 90.38 254 ARG A C 1
ATOM 1870 O O . ARG A 1 254 ? -8.352 -2.217 24.581 1.00 90.38 254 ARG A O 1
ATOM 1877 N N . PRO A 1 255 ? -6.319 -1.698 25.421 1.00 88.25 255 PRO A N 1
ATOM 1878 C CA . PRO A 1 255 ? -6.827 -1.416 26.749 1.00 88.25 255 PRO A CA 1
ATOM 1879 C C . PRO A 1 255 ? -7.661 -0.135 26.712 1.00 88.25 255 PRO A C 1
ATOM 1881 O O . PRO A 1 255 ? -7.258 0.881 26.144 1.00 88.25 255 PRO A O 1
ATOM 1884 N N . LEU A 1 256 ? -8.828 -0.180 27.344 1.00 84.94 256 LEU A N 1
ATOM 1885 C CA . LEU A 1 256 ? -9.638 1.005 27.593 1.00 84.94 256 LEU A CA 1
ATOM 1886 C C . LEU A 1 256 ? -9.226 1.586 28.949 1.00 84.94 256 LEU A C 1
ATOM 1888 O O . LEU A 1 256 ? -9.195 0.862 29.940 1.00 84.94 256 LEU A O 1
ATOM 1892 N N . GLN A 1 257 ? -8.915 2.884 29.003 1.00 83.25 257 GLN A N 1
ATOM 1893 C CA . GLN A 1 257 ? -8.603 3.561 30.274 1.00 83.25 257 GLN A CA 1
ATOM 1894 C C . GLN A 1 257 ? -9.845 3.685 31.171 1.00 83.25 257 GLN A C 1
ATOM 1896 O O . GLN A 1 257 ? -9.763 3.610 32.391 1.00 83.25 257 GLN A O 1
ATOM 1901 N N . HIS A 1 258 ? -11.000 3.869 30.543 1.00 86.81 258 HIS A N 1
ATOM 1902 C CA . HIS A 1 258 ? -12.332 3.901 31.134 1.00 86.81 258 HIS A CA 1
ATOM 1903 C C . HIS A 1 258 ? -13.328 3.495 30.046 1.00 86.81 258 HIS A C 1
ATOM 1905 O O . HIS A 1 258 ? -12.975 3.530 28.868 1.00 86.81 258 HIS A O 1
ATOM 1911 N N . GLU A 1 259 ? -14.573 3.166 30.395 1.00 89.00 259 GLU A N 1
ATOM 1912 C CA . GLU A 1 259 ? -15.617 2.911 29.394 1.00 89.00 259 GLU A CA 1
ATOM 1913 C C . GLU A 1 259 ? -15.840 4.184 28.540 1.00 89.00 259 GLU A C 1
ATOM 1915 O O . GLU A 1 259 ? -16.210 5.226 29.102 1.00 89.00 259 GLU A O 1
ATOM 1920 N N . PRO A 1 260 ? -15.535 4.193 27.220 1.00 90.75 260 PRO A N 1
ATOM 1921 C CA . PRO A 1 260 ? -15.822 5.359 26.387 1.00 90.75 260 PRO A CA 1
ATOM 1922 C C . PRO A 1 260 ? -17.329 5.526 26.179 1.00 90.75 260 PRO A C 1
ATOM 1924 O O . PRO A 1 260 ? -18.069 4.555 26.221 1.00 90.75 260 PRO A O 1
ATOM 1927 N N . SER A 1 261 ? -17.812 6.737 25.907 1.00 93.19 261 SER A N 1
ATOM 1928 C CA . SER A 1 261 ? -19.193 6.879 25.427 1.00 93.19 261 SER A CA 1
ATOM 1929 C C . SER A 1 261 ? -19.312 6.303 24.012 1.00 93.19 261 SER A C 1
ATOM 1931 O O . SER A 1 261 ? -18.485 6.618 23.157 1.00 93.19 261 SER A O 1
ATOM 1933 N N . VAL A 1 262 ? -20.325 5.472 23.765 1.00 92.75 262 VAL A N 1
ATOM 1934 C CA . VAL A 1 262 ? -20.594 4.847 22.462 1.00 92.75 262 VAL A CA 1
ATOM 1935 C C . VAL A 1 262 ? -21.966 5.275 21.968 1.00 92.75 262 VAL A C 1
ATOM 1937 O O . VAL A 1 262 ? -22.958 5.129 22.676 1.00 92.75 262 VAL A O 1
ATOM 1940 N N . GLU A 1 263 ? -22.026 5.749 20.729 1.00 94.50 263 GLU A N 1
ATOM 1941 C CA . GLU A 1 263 ? -23.277 6.010 20.025 1.00 94.50 263 GLU A CA 1
ATOM 1942 C C . GLU A 1 263 ? -23.503 4.930 18.965 1.00 94.50 263 GLU A C 1
ATOM 1944 O O . GLU A 1 263 ? -22.695 4.741 18.053 1.00 94.50 263 GLU A O 1
ATOM 1949 N N . VAL A 1 264 ? -24.608 4.200 19.090 1.00 93.00 264 VAL A N 1
ATOM 1950 C CA . VAL A 1 264 ? -25.043 3.217 18.099 1.00 93.00 264 VAL A CA 1
ATOM 1951 C C . VAL A 1 264 ? -25.955 3.915 17.100 1.00 93.00 264 VAL A C 1
ATOM 1953 O O . VAL A 1 264 ? -27.099 4.241 17.415 1.00 93.00 264 VAL A O 1
ATOM 1956 N N . ILE A 1 265 ? -25.453 4.116 15.883 1.00 93.94 265 ILE A N 1
ATOM 1957 C CA . ILE A 1 265 ? -26.232 4.669 14.774 1.00 93.94 265 ILE A CA 1
ATOM 1958 C C . ILE A 1 265 ? -26.965 3.526 14.071 1.00 93.94 265 ILE A C 1
ATOM 1960 O O . ILE A 1 265 ? -26.342 2.623 13.507 1.00 93.94 265 ILE A O 1
ATOM 1964 N N . VAL A 1 266 ? -28.295 3.566 14.091 1.00 92.00 266 VAL A N 1
ATOM 1965 C CA . VAL A 1 266 ? -29.155 2.604 13.398 1.00 92.00 266 VAL A CA 1
ATOM 1966 C C . VAL A 1 266 ? -29.786 3.298 12.200 1.00 92.00 266 VAL A C 1
ATOM 1968 O O . VAL A 1 266 ? -30.770 4.018 12.344 1.00 92.00 266 VAL A O 1
ATOM 1971 N N . CYS A 1 267 ? -29.223 3.052 11.016 1.00 89.44 267 CYS A N 1
ATOM 1972 C CA . CYS A 1 267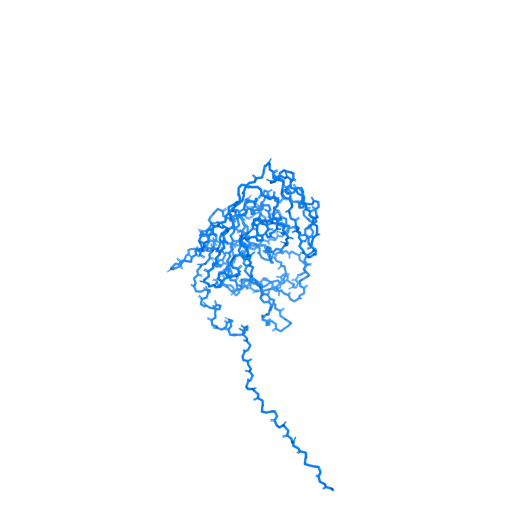 ? -29.818 3.491 9.759 1.00 89.44 267 CYS A CA 1
ATOM 1973 C C . CYS A 1 267 ? -31.040 2.619 9.450 1.00 89.44 267 CYS A C 1
ATOM 1975 O O . CYS A 1 267 ? -30.897 1.413 9.212 1.00 89.44 267 CYS A O 1
ATOM 1977 N N . LEU A 1 268 ? -32.234 3.205 9.440 1.00 87.00 268 LEU A N 1
ATOM 1978 C CA . LEU A 1 268 ? -33.476 2.505 9.138 1.00 87.00 268 LEU A CA 1
ATOM 1979 C C . LEU A 1 268 ? -34.257 3.221 8.033 1.00 87.00 268 LEU A C 1
ATOM 1981 O O . LEU A 1 268 ? -34.136 4.417 7.819 1.00 87.00 268 LEU A O 1
ATOM 1985 N N . ARG A 1 269 ? -35.080 2.468 7.308 1.00 85.00 269 ARG A N 1
ATOM 1986 C CA . ARG A 1 269 ? -36.024 3.042 6.337 1.00 85.00 269 ARG A CA 1
ATOM 1987 C C . ARG A 1 269 ? -37.451 2.647 6.681 1.00 85.00 269 ARG A C 1
ATOM 1989 O O . ARG A 1 269 ? -38.305 3.506 6.825 1.00 85.00 269 ARG A O 1
ATOM 1996 N N . ASP A 1 270 ? -37.668 1.348 6.880 1.00 85.81 270 ASP A N 1
ATOM 1997 C CA . ASP A 1 270 ? -38.977 0.742 7.134 1.00 85.81 270 ASP A CA 1
ATOM 1998 C C . ASP A 1 270 ? -38.896 -0.319 8.251 1.00 85.81 270 ASP A C 1
ATOM 2000 O O . ASP A 1 270 ? -37.828 -0.583 8.804 1.00 85.81 270 ASP A O 1
ATOM 2004 N N . ARG A 1 271 ? -40.023 -0.999 8.528 1.00 89.12 271 ARG A N 1
ATOM 2005 C CA . ARG A 1 271 ? -40.149 -2.152 9.453 1.00 89.12 271 ARG A CA 1
ATOM 2006 C C . ARG A 1 271 ? -39.909 -1.793 10.933 1.00 89.12 271 ARG A C 1
ATOM 2008 O O . ARG A 1 271 ? -38.954 -2.285 11.543 1.00 89.12 271 ARG A O 1
ATOM 2015 N N . PRO A 1 272 ? -40.827 -1.038 11.570 1.00 89.50 272 PRO A N 1
ATOM 2016 C CA . PRO A 1 272 ? -40.685 -0.613 12.969 1.00 89.50 272 PRO A CA 1
ATOM 2017 C C . PRO A 1 272 ? -40.556 -1.781 13.959 1.00 89.50 272 PRO A C 1
ATOM 2019 O O . PRO A 1 272 ? -39.942 -1.635 15.011 1.00 89.50 272 PRO A O 1
ATOM 2022 N N . GLN A 1 273 ? -41.065 -2.969 13.619 1.00 93.06 273 GLN A N 1
ATOM 2023 C CA . GLN A 1 273 ? -40.942 -4.157 14.466 1.00 93.06 273 GLN A CA 1
ATOM 2024 C C . GLN A 1 273 ? -39.487 -4.644 14.576 1.00 93.06 273 GLN A C 1
ATOM 2026 O O . GLN A 1 273 ? -39.060 -5.088 15.642 1.00 93.06 273 GLN A O 1
ATOM 2031 N N . LEU A 1 274 ? -38.707 -4.550 13.490 1.00 93.31 274 LEU A N 1
ATOM 2032 C CA . LEU A 1 274 ? -37.285 -4.906 13.505 1.00 93.31 274 LEU A CA 1
ATOM 2033 C C . LEU A 1 274 ? -36.471 -3.868 14.268 1.00 93.31 274 LEU A C 1
ATOM 2035 O O . LEU A 1 274 ? -35.580 -4.244 15.028 1.00 93.31 274 LEU A O 1
ATOM 2039 N N . LEU A 1 275 ? -36.820 -2.589 14.107 1.00 93.00 275 LEU A N 1
ATOM 2040 C CA . LEU A 1 275 ? -36.211 -1.504 14.862 1.00 93.00 275 LEU A CA 1
ATOM 2041 C C . LEU A 1 275 ? -36.430 -1.688 16.367 1.00 93.00 275 LEU A C 1
ATOM 2043 O O . LEU A 1 275 ? -35.461 -1.709 17.119 1.00 93.00 275 LEU A O 1
ATOM 2047 N N . ALA A 1 276 ? -37.679 -1.889 16.795 1.00 91.50 276 ALA A N 1
ATOM 2048 C CA . ALA A 1 276 ? -38.009 -2.099 18.202 1.00 91.50 276 ALA A CA 1
ATOM 2049 C C . ALA A 1 276 ? -37.217 -3.277 18.787 1.00 91.50 276 ALA A C 1
ATOM 2051 O O . ALA A 1 276 ? -36.604 -3.154 19.846 1.00 91.50 276 ALA A O 1
ATOM 2052 N N . ARG A 1 277 ? -37.142 -4.398 18.054 1.00 93.62 277 ARG A N 1
ATOM 2053 C CA . ARG A 1 277 ? -36.346 -5.561 18.467 1.00 93.62 277 ARG A CA 1
ATOM 2054 C C . ARG A 1 277 ? -34.851 -5.244 18.562 1.00 93.62 277 ARG A C 1
ATOM 2056 O O . ARG A 1 277 ? -34.206 -5.702 19.499 1.00 93.62 277 ARG A O 1
ATOM 2063 N N . CYS A 1 278 ? -34.304 -4.496 17.603 1.00 93.00 278 CYS A N 1
ATOM 2064 C CA . CYS A 1 278 ? -32.900 -4.088 17.594 1.00 93.00 278 CYS A CA 1
ATOM 2065 C C . CYS A 1 278 ? -32.573 -3.225 18.818 1.00 93.00 278 CYS A C 1
ATOM 2067 O O . CYS A 1 278 ? -31.706 -3.594 19.606 1.00 93.00 278 CYS A O 1
ATOM 2069 N N . VAL A 1 279 ? -33.321 -2.137 19.022 1.00 92.38 279 VAL A N 1
ATOM 2070 C CA . VAL A 1 279 ? -33.086 -1.178 20.110 1.00 92.38 279 VAL A CA 1
ATOM 2071 C C . VAL A 1 279 ? -33.232 -1.849 21.474 1.00 92.38 279 VAL A C 1
ATOM 2073 O O . VAL A 1 279 ? -32.327 -1.745 22.298 1.00 92.38 279 VAL A O 1
ATOM 2076 N N . VAL A 1 280 ? -34.309 -2.614 21.696 1.00 93.12 280 VAL A N 1
ATOM 2077 C CA . VAL A 1 280 ? -34.497 -3.361 22.952 1.00 93.12 280 VAL A CA 1
ATOM 2078 C C . VAL A 1 280 ? -33.351 -4.344 23.176 1.00 93.12 280 VAL A C 1
ATOM 2080 O O . VAL A 1 280 ? -32.824 -4.431 24.280 1.00 93.12 280 VAL A O 1
ATOM 2083 N N . SER A 1 281 ? -32.925 -5.067 22.136 1.00 92.75 281 SER A N 1
ATOM 2084 C CA . SER A 1 281 ? -31.812 -6.010 22.251 1.00 92.75 281 SER A CA 1
ATOM 2085 C C . SER A 1 281 ? -30.496 -5.314 22.601 1.00 92.75 281 SER A C 1
ATOM 2087 O O . SER A 1 281 ? -29.760 -5.831 23.436 1.00 92.75 281 SER A O 1
ATOM 2089 N N . VAL A 1 282 ? -30.181 -4.179 21.971 1.00 91.56 282 VAL A N 1
ATOM 2090 C CA . VAL A 1 282 ? -28.949 -3.423 22.245 1.00 91.56 282 VAL A CA 1
ATOM 2091 C C . VAL A 1 282 ? -28.951 -2.918 23.684 1.00 91.56 282 VAL A C 1
ATOM 2093 O O . VAL A 1 282 ? -27.987 -3.170 24.399 1.00 91.56 282 VAL A O 1
ATOM 2096 N N . LEU A 1 283 ? -30.046 -2.296 24.130 1.00 89.69 283 LEU A N 1
ATOM 2097 C CA . LEU A 1 283 ? -30.148 -1.715 25.471 1.00 89.69 283 LEU A CA 1
ATOM 2098 C C . LEU A 1 283 ? -30.204 -2.772 26.584 1.00 89.69 283 LEU A C 1
ATOM 2100 O O . LEU A 1 283 ? -29.641 -2.558 27.650 1.00 89.69 283 LEU A O 1
ATOM 2104 N N . ALA A 1 284 ? -30.860 -3.916 26.359 1.00 91.31 284 ALA A N 1
ATOM 2105 C CA . ALA A 1 284 ? -31.069 -4.920 27.408 1.00 91.31 284 ALA A CA 1
ATOM 2106 C C . ALA A 1 284 ? -29.953 -5.972 27.519 1.00 91.31 284 ALA A C 1
ATOM 2108 O O . ALA A 1 284 ? -29.864 -6.659 28.535 1.00 91.31 284 ALA A O 1
ATOM 2109 N N . ARG A 1 285 ? -29.144 -6.179 26.468 1.00 90.31 285 ARG A N 1
ATOM 2110 C CA . ARG A 1 285 ? -28.156 -7.280 26.426 1.00 90.31 285 ARG A CA 1
ATOM 2111 C C . ARG A 1 285 ? -26.710 -6.828 26.559 1.00 90.31 285 ARG A C 1
ATOM 2113 O O . ARG A 1 285 ? -25.837 -7.677 26.736 1.00 90.31 285 ARG A O 1
ATOM 2120 N N . THR A 1 286 ? -26.444 -5.534 26.434 1.00 88.31 286 THR A N 1
ATOM 2121 C CA . THR A 1 286 ? -25.104 -4.987 26.634 1.00 88.31 286 THR A CA 1
ATOM 2122 C C . THR A 1 286 ? -24.847 -4.714 28.115 1.00 88.31 286 THR A C 1
ATOM 2124 O O . THR A 1 286 ? -25.767 -4.384 28.856 1.00 88.31 286 THR A O 1
ATOM 2127 N N . ARG A 1 287 ? -23.591 -4.852 28.554 1.00 88.31 287 ARG A N 1
ATOM 2128 C CA . ARG A 1 287 ? -23.136 -4.388 29.882 1.00 88.31 287 ARG A CA 1
ATOM 2129 C C . ARG A 1 287 ? -22.612 -2.948 29.849 1.00 88.31 287 ARG A C 1
ATOM 2131 O O . ARG A 1 287 ? -22.085 -2.480 30.844 1.00 88.31 287 ARG A O 1
ATOM 2138 N N . TYR A 1 288 ? -22.700 -2.311 28.687 1.00 89.62 288 TYR A N 1
ATOM 2139 C CA . TYR A 1 288 ? -22.101 -1.021 28.399 1.00 89.62 288 TYR A CA 1
ATOM 2140 C C . TYR A 1 288 ? -23.019 0.105 28.875 1.00 89.62 288 TYR A C 1
ATOM 2142 O O . TYR A 1 288 ? -24.095 0.299 28.306 1.00 89.62 288 TYR A O 1
ATOM 2150 N N . GLU A 1 289 ? -22.618 0.819 29.920 1.00 90.00 289 GLU A N 1
ATOM 2151 C CA . GLU A 1 289 ? -23.458 1.815 30.592 1.00 90.00 289 GLU A CA 1
ATOM 2152 C C . GLU A 1 289 ? -23.531 3.122 29.799 1.00 90.00 289 GLU A C 1
ATOM 2154 O O . GLU A 1 289 ? -24.585 3.750 29.694 1.00 90.00 289 GLU A O 1
ATOM 2159 N N . ARG A 1 290 ? -22.418 3.529 29.186 1.00 92.19 290 ARG A N 1
ATOM 2160 C CA . ARG A 1 290 ? -22.296 4.795 28.449 1.00 92.19 290 ARG A CA 1
ATOM 2161 C C . ARG A 1 290 ? -22.703 4.658 26.982 1.00 92.19 290 ARG A C 1
ATOM 2163 O O . ARG A 1 290 ? -21.954 5.059 26.089 1.00 92.19 290 ARG A O 1
ATOM 2170 N N . LEU A 1 291 ? -23.878 4.086 26.732 1.00 93.38 291 LEU A N 1
ATOM 2171 C CA . LEU A 1 291 ? -24.403 3.833 25.390 1.00 93.38 291 LEU A CA 1
ATOM 2172 C C . LEU A 1 291 ? -25.598 4.739 25.056 1.00 93.38 291 LEU A C 1
ATOM 2174 O O . LEU A 1 291 ? -26.572 4.798 25.803 1.00 93.38 291 LEU A O 1
ATOM 2178 N N . SER A 1 292 ? -25.556 5.393 23.897 1.00 93.12 292 SER A N 1
ATOM 2179 C CA . SER A 1 292 ? -26.700 6.071 23.279 1.00 93.12 292 SER A CA 1
ATOM 2180 C C . SER A 1 292 ? -27.082 5.397 21.960 1.00 93.12 292 SER A C 1
ATOM 2182 O O . SER A 1 292 ? -26.266 4.728 21.324 1.00 93.12 292 SER A O 1
ATOM 2184 N N . VAL A 1 293 ? -28.340 5.554 21.541 1.00 93.44 293 VAL A N 1
ATOM 2185 C CA . VAL A 1 293 ? -28.832 5.053 20.250 1.00 93.44 293 VAL A CA 1
ATOM 2186 C C . VAL A 1 293 ? -29.383 6.224 19.447 1.00 93.44 293 VAL A C 1
ATOM 2188 O O . VAL A 1 293 ? -30.313 6.892 19.898 1.00 93.44 293 VAL A O 1
ATOM 2191 N N . ALA A 1 294 ? -28.834 6.436 18.253 1.00 93.38 294 ALA A N 1
ATOM 2192 C CA . ALA A 1 294 ? -29.319 7.410 17.286 1.00 93.38 294 ALA A CA 1
ATOM 2193 C C . ALA A 1 294 ? -29.982 6.693 16.110 1.00 93.38 294 ALA A C 1
ATOM 2195 O O . ALA A 1 294 ? -29.453 5.721 15.568 1.00 93.38 294 ALA A O 1
ATOM 2196 N N . LEU A 1 295 ? -31.159 7.173 15.725 1.00 91.25 295 LEU A N 1
ATOM 2197 C CA . LEU A 1 295 ? -31.945 6.629 14.625 1.00 91.25 295 LEU A CA 1
ATOM 2198 C C . LEU A 1 295 ? -31.850 7.586 13.440 1.00 91.25 295 LEU A C 1
ATOM 2200 O O . LEU A 1 295 ? -32.132 8.774 13.608 1.00 91.25 295 LEU A O 1
ATOM 2204 N N . VAL A 1 296 ? -31.442 7.069 12.280 1.00 88.94 296 VAL A N 1
ATOM 2205 C CA . VAL A 1 296 ? -31.236 7.845 11.044 1.00 88.94 296 VAL A CA 1
ATOM 2206 C C . VAL A 1 296 ? -32.031 7.237 9.903 1.00 88.94 296 VAL A C 1
ATOM 2208 O O . VAL A 1 296 ? -31.998 5.990 9.777 1.00 88.94 296 VAL A O 1
#

pLDDT: mean 89.87, std 12.42, range [32.59, 98.88]

Sequence (296 aa):
MARLRGGAHRASQPDAVDPWSVYLARTEPALAAHARVHRFARVPIIAAGSSPALPIAVWIEDTDPSAVARTRQALVGSTRAPAELLDGPLPAALASTRARHVALLRGGDVLAPLALERLGQAAALAPDAAVITCDDDRLDGAGRRHGPRFRPGPSPDRWLACDDSGPLLVVARERASRALRDCTGGPAWRHELALALAGPASASHAHVPLLLCHRGPEAPTPPPLAADVLASLLAQWEPGASIEQAGTARRIHRPLQHEPSVEVIVCLRDRPQLLARCVVSVLARTRYERLSVALV

Secondary structure (DSSP, 8-state):
---------------PPPHHHHIIIIIHHHHHTS-EEEETTSPPEE-SS------EEEEEE-S-HHHHHHHHHHHHTSSS--S-EE-S-HHHHHHH---SEEEEEETT-EE-TTHHHHHHHHHHH-TT-SEEEEEEEEE-TTS-EEEEE----S-HHHHHHS--S-S-EEEEHHHHHHHTTTS---TTHHHHHHHHHH-TT-TTEEEEEEEEEEE-TT-PPPPPPPHHHHHHHHHHHSTT-EEEEETTEEEEE---SS---EEEEE--SS-HHHHHHHHHHHHHH---SSEEEEE-